Protein AF-A0A484YA07-F1 (afdb_monomer_lite)

Organism: NCBI:txid69218

InterPro domains:
  IPR013704 UPF0313, N-terminal [PF08497] (2-146)
  IPR022946 Uncharacterised protein family UPF0313 [PTHR32331] (1-167)

Secondary structure (DSSP, 8-state):
-TT---SS-EEE---SS-HHHHHB-TTSPBPSB-TTSGGGBTT-SPTTHHHHHHHHHHHH-SSS-EEE-HHHHHHTSS-EEETTTTEEEPPHHHHH--SEEE-SS-HHHHHHHHHHHHTT--GGG----TTEE---SSPPTT-----TTS------PPP---TT-TT-TTTSS--PPPP-------------PPP-----------

Radius of gyration: 23.02 Å; chains: 1; bounding box: 55×59×60 Å

Foldseek 3Di:
DVPPDDPFAAEAELPQDQLQVQQADPVRHGDCFGPPDVVRHHPPQDHRNRLVVLVVRCVVPVPGAYEYEHDSLQVQQAFDQDPVVRDTDGHSCVRSVGAKYAHDDRPVLVVVSRVCSVVVNDSNVPDPRPRMHGDDPFDDVPDDDDPPVDDPDDDPDDPDPDPPDPQDCVNDVDDDDDDPDDDDDDDDDDDDDDDDDDDDDDDDDD

pLDDT: mean 80.37, std 19.95, range [26.47, 97.94]

Structure (mmCIF, N/CA/C/O backbone):
data_AF-A0A484YA07-F1
#
_entry.id   AF-A0A484YA07-F1
#
loop_
_atom_site.group_PDB
_atom_site.id
_atom_site.type_symbol
_atom_site.label_atom_id
_atom_site.label_alt_id
_atom_site.label_comp_id
_atom_site.label_asym_id
_atom_site.label_entity_id
_atom_site.label_seq_id
_atom_site.pdbx_PDB_ins_code
_atom_site.Cartn_x
_atom_site.Cartn_y
_atom_site.Cartn_z
_atom_site.occupancy
_atom_site.B_iso_or_equiv
_atom_site.auth_seq_id
_atom_site.auth_comp_id
_atom_site.auth_asym_id
_atom_site.auth_atom_id
_atom_site.pdbx_PDB_model_num
ATOM 1 N N . MET A 1 1 ? -17.528 -14.383 -6.582 1.00 62.28 1 MET A N 1
ATOM 2 C CA . MET A 1 1 ? -16.198 -14.556 -5.950 1.00 62.28 1 MET A CA 1
ATOM 3 C C . MET A 1 1 ? -16.206 -15.810 -5.098 1.00 62.28 1 MET A C 1
ATOM 5 O O . MET A 1 1 ? -17.100 -15.943 -4.278 1.00 62.28 1 MET A O 1
ATOM 9 N N . ARG A 1 2 ? -15.228 -16.708 -5.270 1.00 80.12 2 ARG A N 1
ATOM 10 C CA . ARG A 1 2 ? -15.159 -17.990 -4.540 1.00 80.12 2 ARG A CA 1
ATOM 11 C C . ARG A 1 2 ? -14.907 -17.838 -3.028 1.00 80.12 2 ARG A C 1
ATOM 13 O O . ARG A 1 2 ? -15.243 -18.740 -2.279 1.00 80.12 2 ARG A O 1
ATOM 20 N N . LEU A 1 3 ? -14.317 -16.719 -2.597 1.00 81.31 3 LEU A N 1
ATOM 21 C CA . LEU A 1 3 ? -13.820 -16.508 -1.226 1.00 81.31 3 LEU A CA 1
ATOM 22 C C . LEU A 1 3 ? -14.732 -15.642 -0.330 1.00 81.31 3 LEU A C 1
ATOM 24 O O . LEU A 1 3 ? -14.397 -15.420 0.827 1.00 81.31 3 LEU A O 1
ATOM 28 N N . GLY A 1 4 ? -15.881 -15.169 -0.829 1.00 90.50 4 GLY A N 1
ATOM 29 C CA . GLY A 1 4 ? -16.833 -14.380 -0.032 1.00 90.50 4 GLY A CA 1
ATOM 30 C C . GLY A 1 4 ? -16.322 -13.001 0.418 1.00 90.50 4 GLY A C 1
ATOM 31 O O . GLY A 1 4 ? -15.384 -12.450 -0.163 1.00 90.50 4 GLY A O 1
ATOM 32 N N . LYS A 1 5 ? -16.997 -12.421 1.418 1.00 93.50 5 LYS A N 1
ATOM 33 C CA . LYS A 1 5 ? -16.599 -11.175 2.092 1.00 93.50 5 LYS A CA 1
ATOM 34 C C . LYS A 1 5 ? -15.636 -11.517 3.240 1.00 93.50 5 LYS A C 1
ATOM 36 O O . LYS A 1 5 ? -15.966 -12.407 4.023 1.00 93.50 5 LYS A O 1
ATOM 41 N N . PRO A 1 6 ? -14.476 -10.853 3.370 1.00 94.50 6 PRO A N 1
ATOM 42 C CA . PRO A 1 6 ? -13.584 -11.078 4.503 1.00 94.50 6 PRO A CA 1
ATOM 43 C C . PRO A 1 6 ? -14.209 -10.559 5.802 1.00 94.50 6 PRO A C 1
ATOM 45 O O . PRO A 1 6 ? -14.978 -9.599 5.795 1.00 94.50 6 PRO A O 1
ATOM 48 N N . ASN A 1 7 ? -13.837 -11.181 6.921 1.00 93.06 7 ASN A N 1
ATOM 49 C CA . ASN A 1 7 ? -14.345 -10.807 8.241 1.00 93.06 7 ASN A CA 1
ATOM 50 C C . ASN A 1 7 ? -13.741 -9.491 8.767 1.00 93.06 7 ASN A C 1
ATOM 52 O O . ASN A 1 7 ? -14.424 -8.732 9.439 1.00 93.06 7 ASN A O 1
ATOM 56 N N . LEU A 1 8 ? -12.462 -9.223 8.465 1.00 95.12 8 LEU A N 1
ATOM 57 C CA . LEU A 1 8 ? -11.734 -8.063 8.997 1.00 95.12 8 LEU A CA 1
ATOM 58 C C . LEU A 1 8 ? -11.432 -7.024 7.910 1.00 95.12 8 LEU A C 1
ATOM 60 O O . LEU A 1 8 ? -11.967 -5.920 7.928 1.00 95.12 8 LEU A O 1
ATOM 64 N N . PHE A 1 9 ? -10.565 -7.369 6.958 1.00 96.62 9 PHE A N 1
ATOM 65 C CA . PHE A 1 9 ? -10.101 -6.468 5.901 1.00 96.62 9 PHE A CA 1
ATOM 66 C C . PHE A 1 9 ? -9.466 -7.263 4.752 1.00 96.62 9 PHE A C 1
ATOM 68 O O . PHE A 1 9 ? -9.200 -8.461 4.879 1.00 96.62 9 PHE A O 1
ATOM 75 N N . PHE A 1 10 ? -9.179 -6.588 3.639 1.00 97.00 10 PHE A N 1
ATOM 76 C CA . PHE A 1 10 ? -8.299 -7.111 2.594 1.00 97.00 10 PHE A CA 1
ATOM 77 C C . PHE A 1 10 ? -6.853 -6.689 2.840 1.00 97.00 10 PHE A C 1
ATOM 79 O O . PHE A 1 10 ? -6.549 -5.498 2.817 1.00 97.00 10 PHE A O 1
ATOM 86 N N . GLY A 1 11 ? -5.957 -7.656 3.038 1.00 96.19 11 GLY A N 1
ATOM 87 C CA . GLY A 1 11 ? -4.513 -7.425 3.032 1.00 96.19 11 GLY A CA 1
ATOM 88 C C . GLY A 1 11 ? -3.961 -7.545 1.613 1.00 96.19 11 GLY A C 1
ATOM 89 O O . GLY A 1 11 ? -4.053 -8.616 1.014 1.00 96.19 11 GLY A O 1
ATOM 90 N N . VAL A 1 12 ? -3.399 -6.464 1.068 1.00 96.69 12 VAL A N 1
ATOM 91 C CA . VAL A 1 12 ? -2.905 -6.423 -0.317 1.00 96.69 12 VAL A CA 1
ATOM 92 C C . VAL A 1 12 ? -1.398 -6.183 -0.357 1.00 96.69 12 VAL A C 1
ATOM 94 O O . VAL A 1 12 ? -0.885 -5.222 0.212 1.00 96.69 12 VAL A O 1
ATOM 97 N N . THR A 1 13 ? -0.690 -7.040 -1.091 1.00 95.12 13 THR A N 1
ATOM 98 C CA . THR A 1 13 ? 0.746 -6.925 -1.378 1.00 95.12 13 THR A CA 1
ATOM 99 C C . THR A 1 13 ? 1.023 -7.321 -2.827 1.00 95.12 13 THR A C 1
ATOM 101 O O . THR A 1 13 ? 0.312 -8.145 -3.405 1.00 95.12 13 THR A O 1
ATOM 104 N N . ALA A 1 14 ? 2.078 -6.759 -3.417 1.00 92.50 14 ALA A N 1
ATOM 105 C CA . ALA A 1 14 ? 2.603 -7.198 -4.709 1.00 92.50 14 ALA A CA 1
ATOM 106 C C . ALA A 1 14 ? 3.405 -8.511 -4.628 1.00 92.50 14 ALA A C 1
ATOM 108 O O . ALA A 1 14 ? 3.806 -9.044 -5.661 1.00 92.50 14 ALA A O 1
ATOM 109 N N . GLY A 1 15 ? 3.628 -9.033 -3.418 1.00 90.81 15 GLY A N 1
ATOM 110 C CA . GLY A 1 15 ? 4.444 -10.211 -3.139 1.00 90.81 15 GLY A CA 1
ATOM 111 C C . GLY A 1 15 ? 5.807 -9.841 -2.552 1.00 90.81 15 GLY A C 1
ATOM 112 O O . GLY A 1 15 ? 5.988 -8.762 -1.988 1.00 90.81 15 GLY A O 1
ATOM 113 N N . ASN A 1 16 ? 6.770 -10.751 -2.693 1.00 90.25 16 ASN A N 1
ATOM 114 C CA . ASN A 1 16 ? 8.116 -10.601 -2.125 1.00 90.25 16 ASN A CA 1
ATOM 115 C C . ASN A 1 16 ? 8.987 -9.567 -2.856 1.00 90.25 16 ASN A C 1
ATOM 117 O O . ASN A 1 16 ? 9.998 -9.133 -2.318 1.00 90.25 16 ASN A O 1
ATOM 121 N N . MET A 1 17 ? 8.610 -9.174 -4.074 1.00 89.81 17 MET A N 1
ATOM 122 C CA . MET A 1 17 ? 9.347 -8.224 -4.907 1.00 89.81 17 MET A CA 1
ATOM 123 C C . MET A 1 17 ? 8.373 -7.258 -5.583 1.00 89.81 17 MET A C 1
ATOM 125 O O . MET A 1 17 ? 7.229 -7.626 -5.866 1.00 89.81 17 MET A O 1
ATOM 129 N N . ASP A 1 18 ? 8.835 -6.034 -5.851 1.00 91.44 18 ASP A N 1
ATOM 130 C CA . ASP A 1 18 ? 8.076 -5.041 -6.614 1.00 91.44 18 ASP A CA 1
ATOM 131 C C . ASP A 1 18 ? 7.692 -5.587 -7.995 1.00 91.44 18 ASP A C 1
ATOM 133 O O . ASP A 1 18 ? 8.508 -6.180 -8.703 1.00 91.44 18 ASP A O 1
ATOM 137 N N . SER A 1 19 ? 6.426 -5.396 -8.364 1.00 91.75 19 SER A N 1
ATOM 138 C CA . SER A 1 19 ? 5.854 -5.947 -9.595 1.00 91.75 19 SER A CA 1
ATOM 139 C C . SER A 1 19 ? 6.562 -5.470 -10.864 1.00 91.75 19 SER A C 1
ATOM 141 O O . SER A 1 19 ? 6.720 -6.255 -11.798 1.00 91.75 19 SER A O 1
ATOM 143 N N . MET A 1 20 ? 7.042 -4.225 -10.886 1.00 92.00 20 MET A N 1
ATOM 144 C CA . MET A 1 20 ? 7.769 -3.676 -12.028 1.00 92.00 20 MET A CA 1
ATOM 145 C C . MET A 1 20 ? 9.197 -4.212 -12.061 1.00 92.00 20 MET A C 1
ATOM 147 O O . MET A 1 20 ? 9.656 -4.675 -13.101 1.00 92.00 20 MET A O 1
ATOM 151 N N . ILE A 1 21 ? 9.884 -4.204 -10.913 1.00 90.50 21 ILE A N 1
ATOM 152 C CA . ILE A 1 21 ? 11.263 -4.706 -10.811 1.00 90.50 21 ILE A CA 1
ATOM 153 C C . ILE A 1 21 ? 11.339 -6.176 -11.188 1.00 90.50 21 ILE A C 1
ATOM 155 O O . ILE A 1 21 ? 12.328 -6.575 -11.783 1.00 90.50 21 ILE A O 1
ATOM 159 N N . ASN A 1 22 ? 10.323 -6.971 -10.869 1.00 89.81 22 ASN A N 1
ATOM 160 C CA . ASN A 1 22 ? 10.286 -8.384 -11.215 1.00 89.81 22 ASN A CA 1
ATOM 161 C C . ASN A 1 22 ? 10.066 -8.594 -12.723 1.00 89.81 22 ASN A C 1
ATOM 163 O O . ASN A 1 22 ? 10.750 -9.396 -13.356 1.00 89.81 22 ASN A O 1
ATOM 167 N N . ARG A 1 23 ? 9.172 -7.805 -13.329 1.00 89.94 23 ARG A N 1
ATOM 168 C CA . ARG A 1 23 ? 8.809 -7.932 -14.743 1.00 89.94 23 ARG A CA 1
ATOM 169 C C . ARG A 1 23 ? 9.837 -7.332 -15.707 1.00 89.94 23 ARG A C 1
ATOM 171 O O . ARG A 1 23 ? 9.974 -7.836 -16.818 1.00 89.94 23 ARG A O 1
ATOM 178 N N . TYR A 1 24 ? 10.562 -6.290 -15.308 1.00 91.56 24 TYR A N 1
ATOM 179 C CA . TYR A 1 24 ? 11.454 -5.542 -16.195 1.00 91.56 24 TYR A CA 1
ATOM 180 C C . TYR A 1 24 ? 12.891 -5.464 -15.666 1.00 91.56 24 TYR A C 1
ATOM 182 O O . TYR A 1 24 ? 13.132 -5.287 -14.469 1.00 91.56 24 TYR A O 1
ATOM 190 N N . THR A 1 25 ? 13.864 -5.554 -16.570 1.00 88.94 25 THR A N 1
ATOM 191 C CA . THR A 1 25 ? 15.273 -5.264 -16.278 1.00 88.94 25 THR A CA 1
ATOM 192 C C . THR A 1 25 ? 15.493 -3.766 -16.044 1.00 88.94 25 THR A C 1
ATOM 194 O O . THR A 1 25 ? 14.622 -2.947 -16.343 1.00 88.94 25 THR A O 1
ATOM 197 N N . ALA A 1 26 ? 16.673 -3.392 -15.536 1.00 87.38 26 ALA A N 1
ATOM 198 C CA . ALA A 1 26 ? 17.050 -1.984 -15.364 1.00 87.38 26 ALA A CA 1
ATOM 199 C C . ALA A 1 26 ? 16.968 -1.194 -16.687 1.00 87.38 26 ALA A C 1
ATOM 201 O O . ALA A 1 26 ? 16.492 -0.064 -16.697 1.00 87.38 26 ALA A O 1
ATOM 202 N N . ASP A 1 27 ? 17.296 -1.839 -17.811 1.00 89.00 27 ASP A N 1
ATOM 203 C CA . ASP A 1 27 ? 17.175 -1.280 -19.167 1.00 89.00 27 ASP A CA 1
ATOM 204 C C . ASP A 1 27 ? 15.737 -1.307 -19.721 1.00 89.00 27 ASP A C 1
ATOM 206 O O . ASP A 1 27 ? 15.525 -1.191 -20.929 1.00 89.00 27 ASP A O 1
ATOM 210 N N . ARG A 1 28 ? 14.733 -1.522 -18.862 1.00 89.00 28 ARG A N 1
ATOM 211 C CA . ARG A 1 28 ? 13.306 -1.615 -19.209 1.00 89.00 28 ARG A CA 1
ATOM 212 C C . ARG A 1 28 ? 12.956 -2.742 -20.193 1.00 89.00 28 ARG A C 1
ATOM 214 O O . ARG A 1 28 ? 11.914 -2.690 -20.845 1.00 89.00 28 ARG A O 1
ATOM 221 N N . LYS A 1 29 ? 13.781 -3.792 -20.286 1.00 90.62 29 LYS A N 1
ATOM 222 C CA . LYS A 1 29 ? 13.467 -4.987 -21.090 1.00 90.62 29 LYS A CA 1
ATOM 223 C C . LYS A 1 29 ? 12.604 -5.952 -20.291 1.00 90.62 29 LYS A C 1
ATOM 225 O O . LYS A 1 29 ? 12.823 -6.135 -19.098 1.00 90.62 29 LYS A O 1
ATOM 230 N N . LEU A 1 30 ? 11.637 -6.583 -20.947 1.00 91.12 30 LEU A N 1
ATOM 231 C CA . LEU A 1 30 ? 10.765 -7.571 -20.317 1.00 91.12 30 LEU A CA 1
ATOM 232 C C . LEU A 1 30 ? 11.564 -8.835 -19.955 1.00 91.12 30 LEU A C 1
ATOM 234 O O . LEU A 1 30 ? 12.306 -9.347 -20.792 1.00 91.12 30 LEU A O 1
ATOM 238 N N . ARG A 1 31 ? 11.399 -9.347 -18.732 1.00 90.44 31 ARG A N 1
ATOM 239 C CA . ARG A 1 31 ? 11.897 -10.675 -18.352 1.00 90.44 31 ARG A CA 1
ATOM 240 C C . ARG A 1 31 ? 10.967 -11.770 -18.861 1.00 90.44 31 ARG A C 1
ATOM 242 O O . ARG A 1 31 ? 9.754 -11.583 -18.951 1.00 90.44 31 ARG A O 1
ATOM 249 N N . HIS A 1 32 ? 11.555 -12.912 -19.197 1.00 89.88 32 HIS A N 1
ATOM 250 C CA . HIS A 1 32 ? 10.825 -14.074 -19.705 1.00 89.88 32 HIS A CA 1
ATOM 251 C C . HIS A 1 32 ? 10.289 -14.978 -18.589 1.00 89.88 32 HIS A C 1
ATOM 253 O O . HIS A 1 32 ? 9.449 -15.836 -18.855 1.00 89.88 32 HIS A O 1
ATOM 259 N N . ASP A 1 33 ? 10.727 -14.749 -17.356 1.00 90.38 33 ASP A N 1
ATOM 260 C CA . ASP A 1 33 ? 10.387 -15.502 -16.160 1.00 90.38 33 ASP A CA 1
ATOM 261 C C . ASP A 1 33 ? 9.935 -14.588 -15.006 1.00 90.38 33 ASP A C 1
ATOM 263 O O . ASP A 1 33 ? 10.228 -13.391 -14.960 1.00 90.38 33 ASP A O 1
ATOM 267 N N . ASP A 1 34 ? 9.182 -15.165 -14.071 1.00 89.25 34 ASP A N 1
ATOM 268 C CA . ASP A 1 34 ? 8.787 -14.541 -12.805 1.00 89.25 34 ASP A CA 1
ATOM 269 C C . ASP A 1 34 ? 8.998 -15.539 -11.663 1.00 89.25 34 ASP A C 1
ATOM 271 O O . ASP A 1 34 ? 8.155 -16.402 -11.438 1.00 89.25 34 ASP A O 1
ATOM 275 N N . ALA A 1 35 ? 10.079 -15.370 -10.898 1.00 87.19 35 ALA A N 1
ATOM 276 C CA . ALA A 1 35 ? 10.481 -16.269 -9.809 1.00 87.19 35 ALA A CA 1
ATOM 277 C C . ALA A 1 35 ? 9.444 -16.446 -8.676 1.00 87.19 35 ALA A C 1
ATOM 279 O O . ALA A 1 35 ? 9.605 -17.298 -7.805 1.00 87.19 35 ALA A O 1
ATOM 280 N N . TYR A 1 36 ? 8.402 -15.614 -8.638 1.00 87.56 36 TYR A N 1
ATOM 281 C CA . TYR A 1 36 ? 7.382 -15.601 -7.591 1.00 87.56 36 TYR A CA 1
ATOM 282 C C . TYR A 1 36 ? 5.978 -15.907 -8.124 1.00 87.56 36 TYR A C 1
ATOM 284 O O . TYR A 1 36 ? 4.996 -15.752 -7.391 1.00 87.56 36 TYR A O 1
ATOM 292 N N . THR A 1 37 ? 5.867 -16.308 -9.387 1.00 86.69 37 THR A N 1
ATOM 293 C CA . THR A 1 37 ? 4.644 -16.859 -9.970 1.00 86.69 37 THR A CA 1
ATOM 294 C C . THR A 1 37 ? 4.787 -18.384 -10.065 1.00 86.69 37 THR A C 1
ATOM 296 O O . THR A 1 37 ? 5.890 -18.865 -10.328 1.00 86.69 37 THR A O 1
ATOM 299 N N . PRO A 1 38 ? 3.708 -19.173 -9.855 1.00 89.88 38 PRO A N 1
ATOM 300 C CA . PRO A 1 38 ? 3.753 -20.620 -10.059 1.00 89.88 38 PRO A CA 1
ATOM 301 C C . PRO A 1 38 ? 4.375 -20.991 -11.411 1.00 89.88 38 PRO A C 1
ATOM 303 O O . PRO A 1 38 ? 4.081 -20.354 -12.425 1.00 89.88 38 PRO A O 1
ATOM 306 N N . ASP A 1 39 ? 5.260 -21.988 -11.397 1.00 91.12 39 ASP A N 1
ATOM 307 C CA . ASP A 1 39 ? 6.015 -22.473 -12.562 1.00 91.12 39 ASP A CA 1
ATOM 308 C C . ASP A 1 39 ? 6.889 -21.406 -13.255 1.00 91.12 39 ASP A C 1
ATOM 310 O O . ASP A 1 39 ? 7.246 -21.538 -14.423 1.00 91.12 39 ASP A O 1
ATOM 314 N N . ASN A 1 40 ? 7.242 -20.336 -12.536 1.00 89.44 40 ASN A N 1
ATOM 315 C CA . ASN A 1 40 ? 8.021 -19.194 -13.017 1.00 89.44 40 ASN A CA 1
ATOM 316 C C . ASN A 1 40 ? 7.421 -18.460 -14.229 1.00 89.44 40 ASN A C 1
ATOM 318 O O . ASN A 1 40 ? 8.135 -17.813 -15.001 1.00 89.44 40 ASN A O 1
ATOM 322 N N . VAL A 1 41 ? 6.102 -18.551 -14.418 1.00 89.75 41 VAL A N 1
ATOM 323 C CA . VAL A 1 41 ? 5.434 -18.023 -15.613 1.00 89.75 41 VAL A CA 1
ATOM 324 C C . VAL A 1 41 ? 5.402 -16.494 -15.600 1.00 89.75 41 VAL A C 1
ATOM 326 O O . VAL A 1 41 ? 4.759 -15.873 -14.754 1.00 89.75 41 VAL A O 1
ATOM 329 N N . ALA A 1 42 ? 6.020 -15.865 -16.598 1.00 87.56 42 ALA A N 1
ATOM 330 C CA . ALA A 1 42 ? 5.972 -14.415 -16.748 1.00 87.56 42 ALA A CA 1
ATOM 331 C C . ALA A 1 42 ? 4.564 -13.880 -17.079 1.00 87.56 42 ALA A C 1
ATOM 333 O O . ALA A 1 42 ? 3.713 -14.550 -17.666 1.00 87.56 42 ALA A O 1
ATOM 334 N N . GLY A 1 43 ? 4.323 -12.615 -16.722 1.00 85.19 43 GLY A N 1
ATOM 335 C C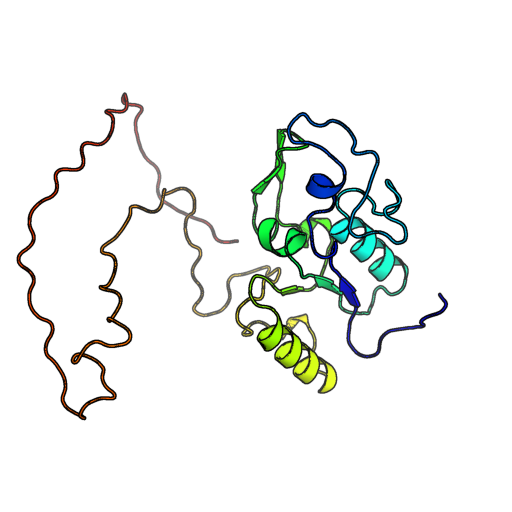A . GLY A 1 43 ? 3.135 -11.857 -17.136 1.00 85.19 43 GLY A CA 1
ATOM 336 C C . GLY A 1 43 ? 1.840 -12.161 -16.375 1.00 85.19 43 GLY A C 1
ATOM 337 O O . GLY A 1 43 ? 0.808 -11.573 -16.694 1.00 85.19 43 GLY A O 1
ATOM 338 N N . LYS A 1 44 ? 1.862 -13.037 -15.361 1.00 89.12 44 LYS A N 1
ATOM 339 C CA . LYS A 1 44 ? 0.694 -13.297 -14.496 1.00 89.12 44 LYS A CA 1
ATOM 340 C C . LYS A 1 44 ? 0.455 -12.187 -13.474 1.00 89.12 44 LYS A C 1
ATOM 342 O O . LYS A 1 44 ? -0.696 -11.899 -13.148 1.00 89.12 44 LYS A O 1
ATOM 347 N N . ARG A 1 45 ? 1.526 -11.569 -12.970 1.00 90.75 45 ARG A N 1
ATOM 348 C CA . ARG A 1 45 ? 1.444 -10.415 -12.072 1.00 90.75 45 ARG A CA 1
ATOM 349 C C . ARG A 1 45 ? 1.263 -9.136 -12.898 1.00 90.75 45 ARG A C 1
ATOM 351 O O . ARG A 1 45 ? 2.074 -8.882 -13.789 1.00 90.75 45 ARG A O 1
ATOM 358 N N . PRO A 1 46 ? 0.228 -8.326 -12.626 1.00 92.81 46 PRO A N 1
ATOM 359 C CA . PRO A 1 46 ? 0.049 -7.059 -13.311 1.00 92.81 46 PRO A CA 1
ATOM 360 C C . PRO A 1 46 ? 1.087 -6.029 -12.854 1.00 92.81 46 PRO A C 1
ATOM 362 O O . PRO A 1 46 ? 1.590 -6.080 -11.730 1.00 92.81 46 PRO A O 1
ATOM 365 N N . ASP A 1 47 ? 1.353 -5.059 -13.721 1.00 92.81 47 ASP A N 1
ATOM 366 C CA . ASP A 1 47 ? 2.199 -3.911 -13.407 1.00 92.81 47 ASP A CA 1
ATOM 367 C C . ASP A 1 47 ? 1.540 -3.072 -12.316 1.00 92.81 47 ASP A C 1
ATOM 369 O O . ASP A 1 47 ? 0.331 -2.826 -12.345 1.00 92.81 47 ASP A O 1
ATOM 373 N N . ARG A 1 48 ? 2.340 -2.635 -11.340 1.00 93.00 48 ARG A N 1
ATOM 374 C CA . ARG A 1 48 ? 1.854 -1.969 -10.125 1.00 93.00 48 ARG A CA 1
ATOM 375 C C . ARG A 1 48 ? 0.785 -2.800 -9.410 1.00 93.00 48 ARG A C 1
ATOM 377 O O . ARG A 1 48 ? -0.316 -2.320 -9.123 1.00 93.00 48 ARG A O 1
ATOM 384 N N . ALA A 1 49 ? 1.111 -4.063 -9.141 1.00 95.25 49 ALA A N 1
ATOM 385 C CA . ALA A 1 49 ? 0.170 -5.075 -8.673 1.00 95.25 49 ALA A CA 1
ATOM 386 C C . ALA A 1 49 ? -0.641 -4.643 -7.446 1.00 95.25 49 ALA A C 1
ATOM 388 O O . ALA A 1 49 ? -1.851 -4.855 -7.416 1.00 95.25 49 ALA A O 1
ATOM 389 N N . THR A 1 50 ? -0.012 -3.967 -6.479 1.00 95.62 50 THR A N 1
ATOM 390 C CA . THR A 1 50 ? -0.694 -3.439 -5.286 1.00 95.62 50 THR A CA 1
ATOM 391 C C . THR A 1 50 ? -1.894 -2.560 -5.657 1.00 95.62 50 THR A C 1
ATOM 393 O O . THR A 1 50 ? -2.959 -2.668 -5.051 1.00 95.62 50 THR A O 1
ATOM 396 N N . LEU A 1 51 ? -1.751 -1.719 -6.682 1.00 95.62 51 LEU A N 1
ATOM 397 C CA . LEU A 1 51 ? -2.787 -0.796 -7.142 1.00 95.62 51 LEU A CA 1
ATOM 398 C C . LEU A 1 51 ? -3.942 -1.564 -7.800 1.00 95.62 51 LEU A C 1
ATOM 400 O O . LEU A 1 51 ? -5.101 -1.379 -7.430 1.00 95.62 51 LEU A O 1
ATOM 404 N N . VAL A 1 52 ? -3.613 -2.481 -8.714 1.00 95.88 52 VAL A N 1
ATOM 405 C CA . VAL A 1 52 ? -4.595 -3.303 -9.438 1.00 95.88 52 VAL A CA 1
ATOM 406 C C . VAL A 1 52 ? -5.374 -4.201 -8.479 1.00 95.88 52 VAL A C 1
ATOM 408 O O . VAL A 1 52 ? -6.601 -4.236 -8.524 1.00 95.88 52 VAL A O 1
ATOM 411 N N . TYR A 1 53 ? -4.690 -4.897 -7.572 1.00 95.75 53 TYR A N 1
ATOM 412 C CA . TYR A 1 53 ? -5.332 -5.782 -6.600 1.00 95.75 53 TYR A CA 1
ATOM 413 C C . TYR A 1 53 ? -6.228 -5.013 -5.630 1.00 95.75 53 TYR A C 1
ATOM 415 O O . TYR A 1 53 ? -7.347 -5.447 -5.370 1.00 95.75 53 TYR A O 1
ATOM 423 N N . THR A 1 54 ? -5.801 -3.832 -5.177 1.00 96.56 54 THR A N 1
ATOM 424 C CA . THR A 1 54 ? -6.636 -2.968 -4.329 1.00 96.56 54 THR A CA 1
ATOM 425 C C . THR A 1 54 ? -7.920 -2.549 -5.037 1.00 96.56 54 THR A C 1
ATOM 427 O O . THR A 1 54 ? -8.997 -2.614 -4.446 1.00 96.56 54 THR A O 1
ATOM 430 N N . GLN A 1 55 ? -7.832 -2.166 -6.314 1.00 95.00 55 GLN A N 1
ATOM 431 C CA . GLN A 1 55 ? -9.015 -1.821 -7.104 1.00 95.00 55 GLN A CA 1
ATOM 432 C C . GLN A 1 55 ? -9.967 -3.012 -7.229 1.00 95.00 55 GLN A C 1
ATOM 434 O O . GLN A 1 55 ? -11.156 -2.853 -6.968 1.00 95.00 55 GLN A O 1
ATOM 439 N N . ARG A 1 56 ? -9.454 -4.218 -7.513 1.00 95.12 56 ARG A N 1
ATOM 440 C CA . ARG A 1 56 ? -10.278 -5.439 -7.548 1.00 95.12 56 ARG A CA 1
ATOM 441 C C . ARG A 1 56 ? -10.957 -5.725 -6.211 1.00 95.12 56 ARG A C 1
ATOM 443 O O . ARG A 1 56 ? -12.130 -6.081 -6.205 1.00 95.12 56 ARG A O 1
ATOM 450 N N . CYS A 1 57 ? -10.264 -5.528 -5.089 1.00 95.06 57 CYS A N 1
ATOM 451 C CA . CYS A 1 57 ? -10.851 -5.661 -3.754 1.00 95.06 57 CYS A CA 1
ATOM 452 C C . CYS A 1 57 ? -11.986 -4.651 -3.515 1.00 95.06 57 CYS A C 1
ATOM 454 O O . CYS A 1 57 ? -13.031 -5.035 -2.995 1.00 95.06 57 CYS A O 1
ATOM 456 N N . LYS A 1 58 ? -11.827 -3.388 -3.936 1.00 93.75 58 LYS A N 1
ATOM 457 C CA . LYS A 1 58 ? -12.868 -2.354 -3.777 1.00 93.75 58 LYS A CA 1
ATOM 458 C C . LYS A 1 58 ? -14.024 -2.482 -4.777 1.00 93.75 58 LYS A C 1
ATOM 460 O O . LYS A 1 58 ? -15.142 -2.093 -4.453 1.00 93.75 58 LYS A O 1
ATOM 465 N N . GLU A 1 59 ? -13.792 -3.036 -5.968 1.00 93.88 59 GLU A N 1
ATOM 466 C CA . GLU A 1 59 ? -14.854 -3.442 -6.906 1.00 93.88 59 GLU A CA 1
ATOM 467 C C . GLU A 1 59 ? -15.710 -4.564 -6.309 1.00 93.88 59 GLU A C 1
ATOM 469 O O . GLU A 1 59 ? -16.933 -4.559 -6.431 1.00 93.88 59 GLU A O 1
ATOM 474 N N . ALA A 1 60 ? -15.041 -5.507 -5.649 1.00 93.44 60 ALA A N 1
ATOM 475 C CA . ALA A 1 60 ? -15.626 -6.657 -4.988 1.00 93.44 60 ALA A CA 1
ATOM 476 C C . ALA A 1 60 ? -16.476 -6.278 -3.766 1.00 93.44 60 ALA A C 1
ATOM 478 O O . ALA A 1 60 ? -17.621 -6.715 -3.663 1.00 93.44 60 ALA A O 1
ATOM 479 N N . TRP A 1 61 ? -15.918 -5.477 -2.854 1.00 94.12 61 TRP A N 1
ATOM 480 C CA . TRP A 1 61 ? -16.591 -4.998 -1.647 1.00 94.12 61 TRP A CA 1
ATOM 481 C C . TRP A 1 61 ? -16.100 -3.592 -1.299 1.00 94.12 61 TRP A C 1
ATOM 483 O O . TRP A 1 61 ? -14.945 -3.397 -0.925 1.00 94.12 61 TRP A O 1
ATOM 493 N N . LYS A 1 62 ? -16.983 -2.598 -1.414 1.00 91.75 62 LYS A N 1
ATOM 494 C CA . LYS A 1 62 ? -16.637 -1.176 -1.224 1.00 91.75 62 LYS A CA 1
ATOM 495 C C . LYS A 1 62 ? -16.500 -0.778 0.246 1.00 91.75 62 LYS A C 1
ATOM 497 O O . LYS A 1 62 ? -15.818 0.188 0.562 1.00 91.75 62 LYS A O 1
ATOM 502 N N . ASP A 1 63 ? -17.200 -1.503 1.103 1.00 92.19 63 ASP A N 1
ATOM 503 C CA . ASP A 1 63 ? -17.390 -1.286 2.535 1.00 92.19 63 ASP A CA 1
ATOM 504 C C . ASP A 1 63 ? -16.353 -2.016 3.402 1.00 92.19 63 ASP A C 1
ATOM 506 O O . ASP A 1 63 ? -16.292 -1.800 4.609 1.00 92.19 63 ASP A O 1
ATOM 510 N N . VAL A 1 64 ? -15.527 -2.872 2.799 1.00 95.81 64 VAL A N 1
ATOM 511 C CA . VAL A 1 64 ? -14.462 -3.591 3.501 1.00 95.81 64 VAL A CA 1
ATOM 512 C C . VAL A 1 64 ? -13.176 -2.756 3.488 1.00 95.81 64 VAL A C 1
ATOM 514 O O . VAL A 1 64 ? -12.747 -2.344 2.406 1.00 95.81 64 VAL A O 1
ATOM 517 N N . PRO A 1 65 ? -12.509 -2.563 4.643 1.00 96.88 65 PRO A N 1
ATOM 518 C CA . PRO A 1 65 ? -11.213 -1.896 4.694 1.00 96.88 65 PRO A CA 1
ATOM 519 C C . PRO A 1 65 ? -10.161 -2.606 3.836 1.00 96.88 65 PRO A C 1
ATOM 521 O O . PRO A 1 65 ? -10.084 -3.838 3.816 1.00 96.88 65 PRO A O 1
ATOM 524 N N . VAL A 1 66 ? -9.305 -1.837 3.166 1.00 97.56 66 VAL A N 1
ATOM 525 C CA . VAL A 1 66 ? -8.141 -2.373 2.451 1.00 97.56 66 VAL A CA 1
ATOM 526 C C . VAL A 1 66 ? -6.857 -1.8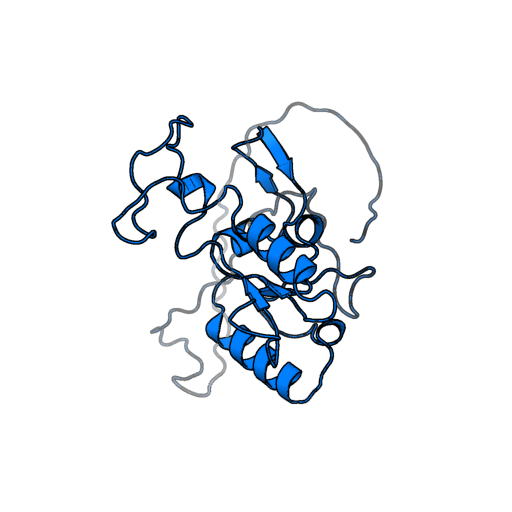54 3.084 1.00 97.56 66 VAL A C 1
ATOM 528 O O . VAL A 1 66 ? -6.640 -0.644 3.155 1.00 97.56 66 VAL A O 1
ATOM 531 N N . ILE A 1 67 ? -6.000 -2.783 3.511 1.00 97.56 67 ILE A N 1
ATOM 532 C CA . ILE A 1 67 ? -4.706 -2.506 4.133 1.00 97.56 67 ILE A CA 1
ATOM 533 C C . ILE A 1 67 ? -3.592 -2.959 3.192 1.00 97.56 67 ILE A C 1
ATOM 535 O O . ILE A 1 67 ? -3.528 -4.123 2.789 1.00 97.56 67 ILE A O 1
ATOM 539 N N . LEU A 1 68 ? -2.705 -2.032 2.839 1.00 97.94 68 LEU A N 1
ATOM 540 C CA . LEU A 1 68 ? -1.555 -2.306 1.982 1.00 97.94 68 LEU A CA 1
ATOM 541 C C . LEU A 1 68 ? -0.353 -2.762 2.797 1.00 97.94 68 LEU A C 1
ATOM 543 O O . LEU A 1 68 ? -0.142 -2.306 3.919 1.00 97.94 68 LEU A O 1
ATOM 547 N N . GLY A 1 69 ? 0.486 -3.591 2.189 1.00 96.19 69 GLY A N 1
ATOM 548 C CA . GLY A 1 69 ? 1.764 -3.981 2.761 1.00 96.19 69 GLY A CA 1
ATOM 549 C C . GLY A 1 69 ? 2.769 -4.441 1.713 1.00 96.19 69 GLY A C 1
ATOM 550 O O . GLY A 1 69 ? 2.544 -4.364 0.502 1.00 96.19 69 GLY A O 1
ATOM 551 N N . GLY A 1 70 ? 3.902 -4.930 2.206 1.00 94.50 70 GLY A N 1
ATOM 552 C CA . GLY A 1 70 ? 5.005 -5.399 1.377 1.00 94.50 70 GLY A CA 1
ATOM 553 C C . GLY A 1 70 ? 5.915 -4.277 0.880 1.00 94.50 70 GLY A C 1
ATOM 554 O O . GLY A 1 70 ? 5.709 -3.087 1.145 1.00 94.50 70 GLY A O 1
ATOM 555 N N . ILE A 1 71 ? 6.958 -4.681 0.158 1.00 93.75 71 ILE A N 1
ATOM 556 C CA . ILE A 1 71 ? 8.041 -3.789 -0.272 1.00 93.75 71 ILE A CA 1
ATOM 557 C C . ILE A 1 71 ? 7.515 -2.717 -1.234 1.00 93.75 71 ILE A C 1
ATOM 559 O O . ILE A 1 71 ? 7.796 -1.535 -1.046 1.00 93.75 71 ILE A O 1
ATOM 563 N N . GLU A 1 72 ? 6.684 -3.102 -2.208 1.00 94.19 72 GLU A N 1
ATOM 564 C CA . GLU A 1 72 ? 6.131 -2.169 -3.200 1.00 94.19 72 GLU A CA 1
ATOM 565 C C . GLU A 1 72 ? 5.308 -1.045 -2.551 1.00 94.19 72 GLU A C 1
ATOM 567 O O . GLU A 1 72 ? 5.478 0.125 -2.892 1.00 94.19 72 GLU A O 1
ATOM 572 N N . ALA A 1 73 ? 4.442 -1.371 -1.585 1.00 95.38 73 ALA A N 1
ATOM 573 C CA . ALA A 1 73 ? 3.666 -0.358 -0.873 1.00 95.38 73 ALA A CA 1
ATOM 574 C C . ALA A 1 73 ? 4.574 0.510 0.013 1.00 95.38 73 ALA A C 1
ATOM 576 O O . ALA A 1 73 ? 4.499 1.736 -0.034 1.00 95.38 73 ALA A O 1
ATOM 577 N N . SER A 1 74 ? 5.483 -0.117 0.767 1.00 95.31 74 SER A N 1
ATOM 578 C CA . SER A 1 74 ? 6.387 0.567 1.704 1.00 95.31 74 SER A CA 1
ATOM 579 C C . SER A 1 74 ? 7.249 1.636 1.034 1.00 95.31 74 SER A C 1
ATOM 581 O O . SER A 1 74 ? 7.414 2.732 1.580 1.00 95.31 74 SER A O 1
ATOM 583 N N . LEU A 1 75 ? 7.789 1.334 -0.150 1.00 92.50 75 LEU A N 1
ATOM 584 C CA . LEU A 1 75 ? 8.624 2.261 -0.917 1.00 92.50 75 LEU A CA 1
ATOM 585 C C . LEU A 1 75 ? 7.807 3.408 -1.525 1.00 92.50 75 LEU A C 1
ATOM 587 O O . LEU A 1 75 ? 8.302 4.525 -1.630 1.00 92.50 75 LEU A O 1
ATOM 591 N N . ARG A 1 76 ? 6.540 3.156 -1.872 1.00 94.38 76 ARG A N 1
ATOM 592 C CA . ARG A 1 76 ? 5.636 4.130 -2.505 1.00 94.38 76 ARG A CA 1
ATOM 593 C C . ARG A 1 76 ? 4.688 4.822 -1.514 1.00 94.38 76 ARG A C 1
ATOM 595 O O . ARG A 1 76 ? 3.693 5.419 -1.929 1.00 94.38 76 ARG A O 1
ATOM 602 N N . ARG A 1 77 ? 4.966 4.737 -0.206 1.00 94.00 77 ARG A N 1
ATOM 603 C CA . ARG A 1 77 ? 4.112 5.291 0.864 1.00 94.00 77 ARG A CA 1
ATOM 604 C C . ARG A 1 77 ? 4.068 6.822 0.876 1.00 94.00 77 ARG A C 1
ATOM 606 O O . ARG A 1 77 ? 3.068 7.397 1.291 1.00 94.00 77 ARG A O 1
ATOM 613 N N . THR A 1 78 ? 5.129 7.475 0.417 1.00 91.38 78 THR A N 1
ATOM 614 C CA . THR A 1 78 ? 5.245 8.934 0.272 1.00 91.38 78 THR A CA 1
ATOM 615 C C . THR A 1 78 ? 5.272 9.312 -1.207 1.00 91.38 78 THR A C 1
ATOM 617 O O . THR A 1 78 ? 5.299 8.444 -2.088 1.00 91.38 78 THR A O 1
ATOM 620 N N . ALA A 1 79 ? 5.260 10.616 -1.496 1.00 91.19 79 ALA A N 1
ATOM 621 C CA . ALA A 1 79 ? 5.610 11.079 -2.832 1.00 91.19 79 ALA A CA 1
ATOM 622 C C . ALA A 1 79 ? 7.009 10.556 -3.200 1.00 91.19 79 ALA A C 1
ATOM 624 O O . ALA A 1 79 ? 7.924 10.587 -2.375 1.00 91.19 79 ALA A O 1
ATOM 625 N N . HIS A 1 80 ? 7.146 10.018 -4.407 1.00 89.94 80 HIS A N 1
ATOM 626 C CA . HIS A 1 80 ? 8.371 9.382 -4.879 1.00 89.94 80 HIS A CA 1
ATOM 627 C C . HIS A 1 80 ? 8.550 9.633 -6.373 1.00 89.94 80 HIS A C 1
ATOM 629 O O . HIS A 1 80 ? 7.581 9.766 -7.121 1.00 89.94 80 HIS A O 1
ATOM 635 N N . TYR A 1 81 ? 9.804 9.686 -6.809 1.00 92.00 81 TYR A N 1
ATOM 636 C CA . TYR A 1 81 ? 10.128 9.690 -8.226 1.00 92.00 81 TYR A CA 1
ATOM 637 C C . TYR A 1 81 ? 9.968 8.272 -8.786 1.00 92.00 81 TYR A C 1
ATOM 639 O O . TYR A 1 81 ? 10.566 7.320 -8.282 1.00 92.00 81 TYR A O 1
ATOM 647 N N . ASP A 1 82 ? 9.125 8.126 -9.803 1.00 91.12 82 ASP A N 1
ATOM 648 C CA . ASP A 1 82 ? 8.881 6.853 -10.464 1.00 91.12 82 ASP A CA 1
ATOM 649 C C . ASP A 1 82 ? 9.778 6.729 -11.695 1.00 91.12 82 ASP A C 1
ATOM 651 O O . ASP A 1 82 ? 9.550 7.375 -12.716 1.00 91.12 82 ASP A O 1
ATOM 655 N N . TYR A 1 83 ? 10.784 5.860 -11.599 1.00 89.25 83 TYR A N 1
ATOM 656 C CA . TYR A 1 83 ? 11.750 5.625 -12.674 1.00 89.25 83 TYR A CA 1
ATOM 657 C C . TYR A 1 83 ? 11.107 5.120 -13.976 1.00 89.25 83 TYR A C 1
ATOM 659 O O . TYR A 1 83 ? 11.632 5.353 -15.065 1.00 89.25 83 TYR A O 1
ATOM 667 N N . TRP A 1 84 ? 9.974 4.420 -13.886 1.00 87.12 84 TRP A N 1
ATOM 668 C CA . TRP A 1 84 ? 9.309 3.830 -15.047 1.00 87.12 84 TRP A CA 1
ATOM 669 C C . TRP A 1 84 ? 8.599 4.876 -15.901 1.00 87.12 84 TRP A C 1
ATOM 671 O O . TRP A 1 84 ? 8.685 4.803 -17.125 1.00 87.12 84 TRP A O 1
ATOM 681 N N . SER A 1 85 ? 7.922 5.843 -15.273 1.00 89.12 85 SER A N 1
ATOM 682 C CA . SER A 1 85 ? 7.237 6.929 -15.979 1.00 89.12 85 SER A CA 1
ATOM 683 C C . SER A 1 85 ? 7.998 8.254 -16.014 1.00 89.12 85 SER A C 1
ATOM 685 O O . SER A 1 85 ? 7.481 9.186 -16.612 1.00 89.12 85 SER A O 1
ATOM 687 N N . ASP A 1 86 ? 9.192 8.345 -15.416 1.00 91.81 86 ASP A N 1
ATOM 688 C CA . ASP A 1 86 ? 10.012 9.571 -15.350 1.00 91.81 86 ASP A CA 1
ATOM 689 C C . ASP A 1 86 ? 9.243 10.773 -14.764 1.00 91.81 86 ASP A C 1
ATOM 691 O O . ASP A 1 86 ? 9.270 11.898 -15.257 1.00 91.81 86 ASP A O 1
ATOM 695 N N . THR A 1 87 ? 8.473 10.517 -13.706 1.00 94.00 87 THR A N 1
ATOM 696 C CA . THR A 1 87 ? 7.608 11.526 -13.077 1.00 94.00 87 THR A CA 1
ATOM 697 C C . THR A 1 87 ? 7.566 11.348 -11.572 1.00 94.00 87 THR A C 1
ATOM 699 O O . THR A 1 87 ? 7.576 10.220 -11.075 1.00 94.00 87 THR A O 1
ATOM 702 N N . VAL A 1 88 ? 7.392 12.444 -10.833 1.00 93.44 88 VAL A N 1
ATOM 703 C CA . VAL A 1 88 ? 7.068 12.373 -9.404 1.00 93.44 88 VAL A CA 1
ATOM 704 C C . VAL A 1 88 ? 5.614 11.945 -9.237 1.00 93.44 88 VAL A C 1
ATOM 706 O O . VAL A 1 88 ? 4.691 12.628 -9.683 1.00 93.44 88 VAL A O 1
ATOM 709 N N . ARG A 1 89 ? 5.403 10.806 -8.579 1.00 92.50 89 ARG A N 1
ATOM 710 C CA . ARG A 1 89 ? 4.080 10.309 -8.209 1.00 92.50 89 ARG A CA 1
ATOM 711 C C . ARG A 1 89 ? 3.796 10.613 -6.748 1.00 92.50 89 ARG A C 1
ATOM 713 O O . ARG A 1 89 ? 4.683 10.615 -5.897 1.00 92.50 89 ARG A O 1
ATOM 720 N N . ARG A 1 90 ? 2.520 10.839 -6.456 1.00 93.56 90 ARG A N 1
ATOM 721 C CA . ARG A 1 90 ? 1.999 10.902 -5.087 1.00 93.56 90 ARG A CA 1
ATOM 722 C C . ARG A 1 90 ? 2.020 9.522 -4.422 1.00 93.56 90 ARG A C 1
ATOM 724 O O . ARG A 1 90 ? 2.290 8.511 -5.068 1.00 93.56 90 ARG A O 1
ATOM 731 N N . SER A 1 91 ? 1.713 9.496 -3.127 1.00 94.50 91 SER A N 1
ATOM 732 C CA . SER A 1 91 ? 1.610 8.254 -2.356 1.00 94.50 91 SER A CA 1
ATOM 733 C C . SER A 1 91 ? 0.666 7.243 -3.014 1.00 94.50 91 SER A C 1
ATOM 735 O O . SER A 1 91 ? -0.414 7.600 -3.497 1.00 94.50 91 SER A O 1
ATOM 737 N N . VAL A 1 92 ? 1.040 5.963 -2.954 1.00 95.38 92 VAL A N 1
ATOM 738 C CA . VAL A 1 92 ? 0.198 4.845 -3.396 1.00 95.38 92 VAL A CA 1
ATOM 739 C C . VAL A 1 92 ? -1.147 4.806 -2.667 1.00 95.38 92 VAL A C 1
ATOM 741 O O . VAL A 1 92 ? -2.127 4.347 -3.251 1.00 95.38 92 VAL A O 1
ATOM 744 N N . LEU A 1 93 ? -1.237 5.329 -1.438 1.00 94.88 93 LEU A N 1
ATOM 745 C CA . LEU A 1 93 ? -2.502 5.443 -0.702 1.00 94.88 93 LEU A CA 1
ATOM 746 C C . LEU A 1 93 ? -3.522 6.310 -1.452 1.00 94.88 93 LEU A C 1
ATOM 748 O O . LEU A 1 93 ? -4.701 5.968 -1.501 1.00 94.88 93 LEU A O 1
ATOM 752 N N . VAL A 1 94 ? -3.069 7.383 -2.107 1.00 94.75 94 VAL A N 1
ATOM 753 C CA . VAL A 1 94 ? -3.951 8.286 -2.860 1.00 94.75 94 VAL A CA 1
ATOM 754 C C . VAL A 1 94 ? -4.457 7.624 -4.141 1.00 94.75 94 VAL A C 1
ATOM 756 O O . VAL A 1 94 ? -5.644 7.705 -4.451 1.00 94.75 94 VAL A O 1
ATOM 759 N N . ASP A 1 95 ? -3.572 6.950 -4.879 1.00 93.50 95 ASP A N 1
ATOM 760 C CA . ASP A 1 95 ? -3.928 6.322 -6.158 1.00 93.50 95 ASP A CA 1
ATOM 761 C C . ASP A 1 95 ? -4.770 5.045 -5.967 1.00 93.50 95 ASP A C 1
ATOM 763 O O . ASP A 1 95 ? -5.719 4.803 -6.713 1.00 93.50 95 ASP A O 1
ATOM 767 N N . SER A 1 96 ? -4.440 4.226 -4.964 1.00 94.31 96 SER A N 1
ATOM 768 C CA . SER A 1 96 ? -5.152 2.973 -4.667 1.00 94.31 96 SER A CA 1
ATOM 769 C C . SER A 1 96 ? -6.446 3.182 -3.876 1.00 94.31 96 SER A C 1
ATOM 771 O O . SER A 1 96 ? -7.307 2.303 -3.871 1.00 94.31 96 SER A O 1
ATOM 773 N N . LYS A 1 97 ? -6.592 4.337 -3.210 1.00 94.19 97 LYS A N 1
ATOM 774 C CA . LYS A 1 97 ? -7.660 4.624 -2.240 1.00 94.19 97 LYS A CA 1
ATOM 775 C C . LYS A 1 97 ? -7.735 3.607 -1.099 1.00 94.19 97 LYS A C 1
ATOM 777 O O . LYS A 1 97 ? -8.820 3.392 -0.562 1.00 94.19 97 LYS A O 1
ATOM 782 N N . ALA A 1 98 ? -6.631 2.940 -0.768 1.00 96.38 98 ALA A N 1
ATOM 783 C CA . ALA A 1 98 ? -6.568 2.073 0.400 1.00 96.38 98 ALA A CA 1
ATOM 784 C C . ALA A 1 98 ? -6.718 2.881 1.696 1.00 96.38 98 ALA A C 1
ATOM 786 O O . ALA A 1 98 ? -6.430 4.077 1.735 1.00 96.38 98 ALA A O 1
ATOM 787 N N . ASP A 1 99 ? -7.183 2.213 2.743 1.00 96.06 99 ASP A N 1
ATOM 788 C CA . ASP A 1 99 ? -7.570 2.851 3.999 1.00 96.06 99 ASP A CA 1
ATOM 789 C C . ASP A 1 99 ? -6.364 3.011 4.939 1.00 96.06 99 ASP A C 1
ATOM 791 O O . ASP A 1 99 ? -6.267 3.990 5.677 1.00 96.06 99 ASP A O 1
ATOM 795 N N . MET A 1 100 ? -5.406 2.083 4.863 1.00 97.06 100 MET A N 1
ATOM 796 C CA . MET A 1 100 ? -4.163 2.100 5.636 1.00 97.06 100 MET A CA 1
ATOM 797 C C . MET A 1 100 ? -3.042 1.383 4.874 1.00 97.06 100 MET A C 1
ATOM 799 O O . MET A 1 100 ? -3.288 0.507 4.044 1.00 97.06 100 MET A O 1
ATOM 803 N N . LEU A 1 101 ? -1.791 1.735 5.161 1.00 97.38 101 LEU A N 1
ATOM 804 C CA . LEU A 1 101 ? -0.600 1.057 4.656 1.0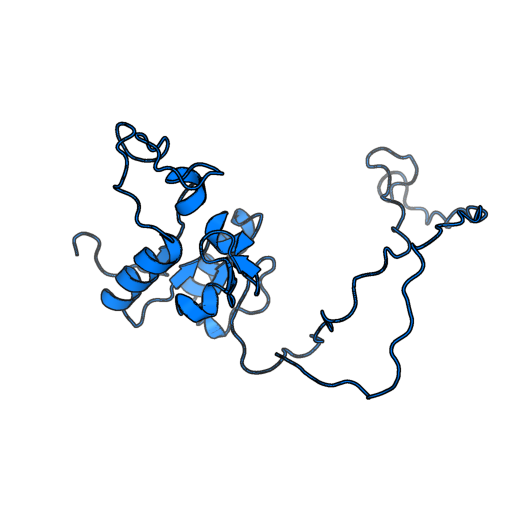0 97.38 101 LEU A CA 1
ATOM 805 C C . LEU A 1 101 ? 0.333 0.731 5.816 1.00 97.38 101 LEU A C 1
ATOM 807 O O . LEU A 1 101 ? 0.681 1.616 6.586 1.00 97.38 101 LEU A O 1
ATOM 811 N N . ILE A 1 102 ? 0.775 -0.518 5.908 1.00 97.44 102 ILE A N 1
ATOM 812 C CA . ILE A 1 102 ? 1.786 -0.971 6.864 1.00 97.44 102 ILE A CA 1
ATOM 813 C C . ILE A 1 102 ? 3.133 -1.033 6.138 1.00 97.44 102 ILE A C 1
ATOM 815 O O . ILE A 1 102 ? 3.236 -1.652 5.076 1.00 97.44 102 ILE A O 1
ATOM 819 N N . PHE A 1 103 ? 4.161 -0.380 6.685 1.00 95.62 103 PHE A N 1
ATOM 820 C CA . PHE A 1 103 ? 5.490 -0.317 6.072 1.00 95.62 103 PHE A CA 1
ATOM 821 C C . PHE A 1 103 ? 6.604 -0.815 6.989 1.00 95.62 103 PHE A C 1
ATOM 823 O O . PHE A 1 103 ? 6.521 -0.737 8.209 1.00 95.62 103 PHE A O 1
ATOM 830 N N . GLY A 1 104 ? 7.699 -1.282 6.388 1.00 93.50 104 GLY A N 1
ATOM 831 C CA . GLY A 1 104 ? 8.821 -1.838 7.144 1.00 93.50 104 GLY A CA 1
ATOM 832 C C . GLY A 1 104 ? 8.454 -3.178 7.786 1.00 93.50 104 GLY A C 1
ATOM 833 O O . GLY A 1 104 ? 7.816 -4.011 7.144 1.00 93.50 104 GLY A O 1
ATOM 834 N N . ASN A 1 105 ? 8.864 -3.392 9.041 1.00 93.38 105 ASN A N 1
ATOM 835 C CA . ASN A 1 105 ? 8.443 -4.571 9.797 1.00 93.38 105 ASN A CA 1
ATOM 836 C C . ASN A 1 105 ? 6.936 -4.474 10.076 1.00 93.38 105 ASN A C 1
ATOM 838 O O . ASN A 1 105 ? 6.488 -3.559 10.779 1.00 93.38 105 ASN A O 1
ATOM 842 N N . GLY A 1 106 ? 6.189 -5.411 9.494 1.00 92.19 106 GLY A N 1
ATOM 843 C CA . GLY A 1 106 ? 4.735 -5.422 9.511 1.00 92.19 106 GLY A CA 1
ATOM 844 C C . GLY A 1 106 ? 4.121 -6.372 10.533 1.00 92.19 106 GLY A C 1
ATOM 845 O O . GLY A 1 106 ? 2.921 -6.279 10.760 1.00 92.19 106 GLY A O 1
ATOM 846 N N . GLU A 1 107 ? 4.891 -7.263 11.166 1.00 94.69 107 GLU A N 1
ATOM 847 C CA . GLU A 1 107 ? 4.323 -8.332 12.004 1.00 94.69 107 GLU A CA 1
ATOM 848 C C . GLU A 1 107 ? 3.566 -7.772 13.211 1.00 94.69 107 GLU A C 1
ATOM 850 O O . GLU A 1 107 ? 2.414 -8.127 13.456 1.00 94.69 107 GLU A O 1
ATOM 855 N N . ARG A 1 108 ? 4.196 -6.844 13.939 1.00 95.25 108 ARG A N 1
ATOM 856 C CA . ARG A 1 108 ? 3.591 -6.188 15.107 1.00 95.25 108 ARG A CA 1
ATOM 857 C C . ARG A 1 108 ? 2.378 -5.318 14.745 1.00 95.25 108 ARG A C 1
ATOM 859 O O . ARG A 1 108 ? 1.313 -5.562 15.311 1.00 95.25 108 ARG A O 1
ATOM 866 N N . PRO A 1 109 ? 2.486 -4.341 13.819 1.00 96.25 109 PRO A N 1
ATOM 867 C CA . PRO A 1 109 ? 1.346 -3.488 13.483 1.00 96.25 109 PRO A CA 1
ATOM 868 C C . PRO A 1 109 ? 0.193 -4.258 12.833 1.00 96.25 109 PRO A C 1
ATOM 870 O O . PRO A 1 109 ? -0.960 -3.924 13.078 1.00 96.25 109 PRO A O 1
ATOM 873 N N . LEU A 1 110 ? 0.463 -5.313 12.053 1.00 96.00 110 LEU A N 1
ATOM 874 C CA . LEU A 1 110 ? -0.591 -6.139 11.460 1.00 96.00 110 LEU A CA 1
ATOM 875 C C . LEU A 1 110 ? -1.445 -6.819 12.532 1.00 96.00 110 LEU A C 1
ATOM 877 O O . LEU A 1 110 ? -2.671 -6.786 12.446 1.00 96.00 110 LEU A O 1
ATOM 881 N N . VAL A 1 111 ? -0.802 -7.421 13.536 1.00 97.00 111 VAL A N 1
ATOM 882 C CA . VAL A 1 111 ? -1.493 -8.081 14.652 1.00 97.00 111 VAL A CA 1
ATOM 883 C C . VAL A 1 111 ? -2.303 -7.064 15.456 1.00 97.00 111 VAL A C 1
ATOM 885 O O . VAL A 1 111 ? -3.478 -7.299 15.729 1.00 97.00 111 VAL A O 1
ATOM 888 N N . GLU A 1 112 ? -1.713 -5.911 15.778 1.00 97.06 112 GLU A N 1
ATOM 889 C CA . GLU A 1 112 ? -2.392 -4.844 16.518 1.00 97.06 112 GLU A CA 1
ATOM 890 C C . GLU A 1 112 ? -3.635 -4.321 15.781 1.00 97.06 112 GLU A C 1
ATOM 892 O O . GLU A 1 112 ? -4.724 -4.277 16.357 1.00 97.06 112 GLU A O 1
ATOM 897 N N . VAL A 1 113 ? -3.503 -3.998 14.491 1.00 97.06 113 VAL A N 1
ATOM 898 C CA . VAL A 1 113 ? -4.623 -3.530 13.661 1.00 97.06 113 VAL A CA 1
ATOM 899 C C . VAL A 1 113 ? -5.698 -4.610 13.533 1.00 97.06 113 VAL A C 1
ATOM 901 O O . VAL A 1 113 ? -6.883 -4.311 13.664 1.00 97.06 113 VAL A O 1
ATOM 904 N N . ALA A 1 114 ? -5.316 -5.873 13.327 1.00 97.12 114 ALA A N 1
ATOM 905 C CA . ALA A 1 114 ? -6.270 -6.973 13.214 1.00 97.12 114 ALA A CA 1
ATOM 906 C C . ALA A 1 114 ? -7.085 -7.176 14.501 1.00 97.12 114 ALA A C 1
ATOM 908 O O . ALA A 1 114 ? -8.298 -7.365 14.421 1.00 97.12 114 ALA A O 1
ATOM 909 N N . HIS A 1 115 ? -6.452 -7.100 15.677 1.00 97.81 115 HIS A N 1
ATOM 910 C CA . HIS A 1 115 ? -7.155 -7.205 16.958 1.00 97.81 115 HIS A CA 1
ATOM 911 C C . HIS A 1 115 ? -8.141 -6.057 17.177 1.00 97.81 115 HIS A C 1
ATOM 913 O O . HIS A 1 115 ? -9.282 -6.310 17.558 1.00 97.81 115 HIS A O 1
ATOM 919 N N . ARG A 1 116 ? -7.734 -4.816 16.893 1.00 97.50 116 ARG A N 1
ATOM 920 C CA . ARG A 1 116 ? -8.603 -3.637 17.016 1.00 97.50 116 ARG A CA 1
ATOM 921 C C . ARG A 1 116 ? -9.806 -3.708 16.069 1.00 97.50 116 ARG A C 1
ATOM 923 O O . ARG A 1 116 ? -10.944 -3.517 16.494 1.00 97.50 116 ARG A O 1
ATOM 930 N N . LEU A 1 117 ? -9.585 -4.100 14.811 1.00 96.75 117 LEU A N 1
ATOM 931 C CA . LEU A 1 117 ? -10.671 -4.330 13.849 1.00 96.75 117 LEU A CA 1
ATOM 932 C C . LEU A 1 117 ? -11.611 -5.458 14.301 1.00 96.75 117 LEU A C 1
ATOM 934 O O . LEU A 1 117 ? -12.825 -5.335 14.164 1.00 96.75 117 LEU A O 1
ATOM 938 N N . ALA A 1 118 ? -11.077 -6.540 14.880 1.00 96.81 118 ALA A N 1
ATOM 939 C CA . ALA A 1 118 ? -11.885 -7.638 15.417 1.00 96.81 118 ALA A CA 1
ATOM 940 C C . ALA A 1 118 ? -12.735 -7.220 16.632 1.00 96.81 118 ALA A C 1
ATOM 942 O O . ALA A 1 118 ? -13.796 -7.796 16.863 1.00 96.81 118 ALA A O 1
ATOM 943 N N . GLN A 1 119 ? -12.295 -6.208 17.385 1.00 97.06 119 GLN A N 1
ATOM 944 C CA . GLN A 1 119 ? -13.056 -5.582 18.473 1.00 97.06 119 GLN A CA 1
ATOM 945 C C . GLN A 1 119 ? -14.099 -4.567 17.972 1.00 97.06 119 GLN A C 1
ATOM 947 O O . GLN A 1 119 ? -14.840 -4.004 18.775 1.00 97.06 119 GLN A O 1
ATOM 952 N N . GLY A 1 120 ? -14.185 -4.343 16.657 1.00 95.25 120 GLY A N 1
ATOM 953 C CA . GLY A 1 120 ? -15.137 -3.421 16.044 1.00 95.25 120 GLY A CA 1
ATOM 954 C C . GLY A 1 120 ? -14.657 -1.971 15.975 1.00 95.25 120 GLY A C 1
ATOM 955 O O . GLY A 1 120 ? -15.459 -1.093 15.659 1.00 95.25 120 GLY A O 1
ATOM 956 N N . GLU A 1 121 ? -13.377 -1.693 16.244 1.00 96.88 121 GLU A N 1
ATOM 957 C CA . GLU A 1 121 ? -12.821 -0.355 16.045 1.00 96.88 121 GLU A CA 1
ATOM 958 C C . GLU A 1 121 ? -12.799 -0.016 14.541 1.00 96.88 121 GLU A C 1
ATOM 960 O O . GLU A 1 121 ? -12.235 -0.775 13.751 1.00 96.88 121 GLU A O 1
ATOM 965 N N . PRO A 1 122 ? -13.389 1.108 14.094 1.00 95.12 122 PRO A N 1
ATOM 966 C CA . PRO A 1 122 ? -13.325 1.508 12.692 1.00 95.12 122 PRO A CA 1
ATOM 967 C C . PRO A 1 122 ? -11.886 1.795 12.247 1.00 95.12 122 PRO A C 1
ATOM 969 O O . PRO A 1 122 ? -11.162 2.520 12.925 1.00 95.12 122 PRO A O 1
ATOM 972 N N . VAL A 1 123 ? -11.495 1.335 11.051 1.00 95.31 123 VAL A N 1
ATOM 973 C CA . VAL A 1 123 ? -10.126 1.522 10.518 1.00 95.31 123 VAL A CA 1
ATOM 974 C C . VAL A 1 123 ? -9.656 2.985 10.528 1.00 95.31 123 VAL A C 1
ATOM 976 O O . VAL A 1 123 ? -8.490 3.256 10.784 1.00 95.31 123 VAL A O 1
ATOM 979 N N . GLY A 1 124 ? -10.564 3.943 10.308 1.00 93.00 124 GLY A N 1
ATOM 980 C CA . GLY A 1 124 ? -10.247 5.376 10.299 1.00 93.00 124 GLY A CA 1
ATOM 981 C C . GLY A 1 124 ? -9.931 5.982 11.674 1.00 93.00 124 GLY A C 1
ATOM 982 O O . GLY A 1 124 ? -9.439 7.116 11.730 1.00 93.00 124 GLY A O 1
ATOM 983 N N . ASN A 1 125 ? -10.208 5.251 12.759 1.00 94.25 125 ASN A N 1
ATOM 984 C CA . ASN A 1 125 ? -9.897 5.644 14.136 1.00 94.25 125 ASN A CA 1
ATOM 985 C C . ASN A 1 125 ? -8.533 5.112 14.598 1.00 94.25 125 ASN A C 1
ATOM 987 O O . ASN A 1 125 ? -7.924 5.705 15.485 1.00 94.25 125 ASN A O 1
ATOM 991 N N . ILE A 1 126 ? -8.012 4.076 13.936 1.00 94.75 126 ILE A N 1
ATOM 992 C CA . ILE A 1 126 ? -6.708 3.484 14.233 1.00 94.75 126 ILE A CA 1
ATOM 993 C C . ILE A 1 126 ? -5.613 4.375 13.626 1.00 94.75 126 ILE A C 1
ATOM 995 O O . ILE A 1 126 ? -5.293 4.268 12.441 1.00 94.75 126 ILE A O 1
ATOM 999 N N . ARG A 1 127 ? -5.058 5.298 14.420 1.00 92.94 127 ARG A N 1
ATOM 1000 C CA . ARG A 1 127 ? -4.091 6.319 13.948 1.00 92.94 127 ARG A CA 1
ATOM 1001 C C . ARG A 1 127 ? -2.773 6.362 14.716 1.00 92.94 127 ARG A C 1
ATOM 1003 O O . ARG A 1 127 ? -1.862 7.092 14.343 1.00 92.94 127 ARG A O 1
ATOM 1010 N N . ASP A 1 128 ? -2.689 5.603 15.793 1.00 92.19 128 ASP A N 1
ATOM 1011 C CA . ASP A 1 128 ? -1.595 5.574 16.763 1.00 92.19 128 ASP A CA 1
ATOM 1012 C C . ASP A 1 128 ? -0.685 4.345 16.602 1.00 92.19 128 ASP A C 1
ATOM 1014 O O . ASP A 1 128 ? 0.324 4.213 17.295 1.00 92.19 128 ASP A O 1
ATOM 1018 N N . VAL A 1 129 ? -1.004 3.454 15.657 1.00 94.00 129 VAL A N 1
ATOM 1019 C CA . VAL A 1 129 ? -0.209 2.253 15.397 1.00 94.00 129 VAL A CA 1
ATOM 1020 C C . VAL A 1 129 ? 1.072 2.633 14.658 1.00 94.00 129 VAL A C 1
ATOM 1022 O O . VAL A 1 129 ? 1.051 3.192 13.558 1.00 94.00 129 VAL A O 1
ATOM 1025 N N . ARG A 1 130 ? 2.219 2.302 15.254 1.00 91.50 130 ARG A N 1
ATOM 1026 C CA . ARG A 1 130 ? 3.539 2.531 14.645 1.00 91.50 130 ARG A CA 1
ATOM 1027 C C . ARG A 1 130 ? 3.668 1.789 13.316 1.00 91.50 130 ARG A C 1
ATOM 1029 O O . ARG A 1 130 ? 3.036 0.762 13.112 1.00 91.50 130 ARG A O 1
ATOM 1036 N N . ASN A 1 131 ? 4.535 2.281 12.431 1.00 94.62 131 ASN A N 1
ATOM 1037 C CA . ASN A 1 131 ? 4.781 1.680 11.113 1.00 94.62 131 ASN A CA 1
ATOM 1038 C C . ASN A 1 131 ? 3.536 1.632 10.205 1.00 94.62 131 ASN A C 1
ATOM 1040 O O . ASN A 1 131 ? 3.466 0.817 9.282 1.00 94.62 131 ASN A O 1
ATOM 1044 N N . THR A 1 132 ? 2.565 2.518 10.441 1.00 95.75 132 THR A N 1
ATOM 1045 C CA . THR A 1 132 ? 1.400 2.699 9.573 1.00 95.75 132 THR A CA 1
ATOM 1046 C C . THR A 1 132 ? 1.417 4.068 8.906 1.00 95.75 132 THR A C 1
ATOM 1048 O O . THR A 1 132 ? 1.943 5.045 9.440 1.00 95.75 132 THR A O 1
ATOM 1051 N N . ALA A 1 133 ? 0.874 4.129 7.697 1.00 94.69 133 ALA A N 1
ATOM 1052 C CA . ALA A 1 133 ? 0.602 5.351 6.968 1.00 94.69 133 ALA A CA 1
ATOM 1053 C C . ALA A 1 133 ? -0.894 5.399 6.655 1.00 94.69 133 ALA A C 1
ATOM 1055 O O . ALA A 1 133 ? -1.480 4.422 6.180 1.00 94.69 133 ALA A O 1
ATOM 1056 N N . ILE A 1 134 ? -1.494 6.553 6.921 1.00 94.75 134 ILE A N 1
ATOM 1057 C CA . ILE A 1 134 ? -2.916 6.827 6.737 1.00 94.75 134 ILE A CA 1
ATOM 1058 C C . ILE A 1 134 ? -3.080 8.174 6.040 1.00 94.75 134 ILE A C 1
ATOM 1060 O O . ILE A 1 134 ? -2.237 9.062 6.168 1.00 94.75 134 ILE A O 1
ATOM 1064 N N . MET A 1 135 ? -4.179 8.328 5.307 1.00 91.62 135 MET A N 1
ATOM 1065 C CA . MET A 1 135 ? -4.557 9.616 4.735 1.00 91.62 135 MET A CA 1
ATOM 1066 C C . MET A 1 135 ? -5.386 10.392 5.756 1.00 91.62 135 MET A C 1
ATOM 1068 O O . MET A 1 135 ? -6.468 9.954 6.148 1.00 91.62 135 MET A O 1
ATOM 1072 N N . VAL A 1 136 ? -4.894 11.558 6.160 1.00 90.00 136 VAL A N 1
ATOM 1073 C CA . VAL A 1 136 ? -5.612 12.502 7.023 1.00 90.00 136 VAL A CA 1
ATOM 1074 C C . VAL A 1 136 ? -5.863 13.798 6.259 1.00 90.00 136 VAL A C 1
ATOM 1076 O O . VAL A 1 136 ? -5.131 14.121 5.330 1.00 90.00 136 VAL A O 1
ATOM 1079 N N . LYS A 1 137 ? -6.939 14.507 6.612 1.00 87.44 137 LYS A N 1
ATOM 1080 C CA . LYS A 1 137 ? -7.252 15.831 6.043 1.00 87.44 137 LYS A CA 1
ATOM 1081 C C . LYS A 1 137 ? -6.539 16.966 6.774 1.00 87.44 137 LYS A C 1
ATOM 1083 O O . LYS A 1 137 ? -6.422 18.055 6.234 1.00 87.44 137 LYS A O 1
ATOM 1088 N N . GLU A 1 138 ? -6.171 16.709 8.022 1.00 86.00 138 GLU A N 1
ATOM 1089 C CA . GLU A 1 138 ? -5.549 17.658 8.932 1.00 86.00 138 GLU A CA 1
ATOM 1090 C C . GLU A 1 138 ? -4.517 16.905 9.771 1.00 86.00 138 GLU A C 1
ATOM 1092 O O . GLU A 1 138 ? -4.667 15.703 10.033 1.00 86.00 138 GLU A O 1
ATOM 1097 N N . ALA A 1 139 ? -3.478 17.616 10.205 1.00 82.75 139 ALA A N 1
ATOM 1098 C CA . ALA A 1 139 ? -2.463 17.065 11.088 1.00 82.75 139 ALA A CA 1
ATOM 1099 C C . ALA A 1 139 ? -3.079 16.594 12.416 1.00 82.75 139 ALA A C 1
ATOM 1101 O O . ALA A 1 139 ? -3.963 17.238 12.984 1.00 82.75 139 ALA A O 1
ATOM 1102 N N . LEU A 1 140 ? -2.596 15.460 12.925 1.00 84.50 140 LEU A N 1
ATOM 1103 C CA . LEU A 1 140 ? -3.043 14.931 14.211 1.00 84.50 140 LEU A CA 1
ATOM 1104 C C . LEU A 1 140 ? -2.518 15.792 15.375 1.00 84.50 140 LEU A C 1
ATOM 1106 O O . LEU A 1 140 ? -1.446 16.391 15.260 1.00 84.50 140 LEU A O 1
ATOM 1110 N N . PRO A 1 141 ? -3.218 15.835 16.523 1.00 82.56 141 PRO A N 1
ATOM 1111 C CA . PRO A 1 141 ? -2.741 16.552 17.701 1.00 82.56 141 PRO A CA 1
ATOM 1112 C C . PRO A 1 141 ? -1.336 16.092 18.112 1.00 82.56 141 PRO A C 1
ATOM 1114 O O . PRO A 1 141 ? -1.088 14.897 18.265 1.00 82.56 141 PRO A O 1
ATOM 1117 N N . GLY A 1 142 ? -0.409 17.038 18.275 1.00 81.81 142 GLY A N 1
ATOM 1118 C CA . GLY A 1 142 ? 0.991 16.753 18.614 1.00 81.81 142 GLY A CA 1
ATOM 1119 C C . GLY A 1 142 ? 1.878 16.344 17.432 1.00 81.81 142 GLY A C 1
ATOM 1120 O O . GLY A 1 142 ? 3.079 16.171 17.622 1.00 81.81 142 GLY A O 1
ATOM 1121 N N . TRP A 1 143 ? 1.328 16.235 16.219 1.00 77.88 143 TRP A N 1
ATOM 1122 C CA . TRP A 1 143 ? 2.103 16.020 15.000 1.00 77.88 143 TRP A CA 1
ATOM 1123 C C . TRP A 1 143 ? 2.373 17.354 14.309 1.00 77.88 143 TRP A C 1
ATOM 1125 O O . TRP A 1 143 ? 1.464 18.155 14.092 1.00 77.88 143 TRP A O 1
ATOM 1135 N N . SER A 1 144 ? 3.628 17.585 13.933 1.00 70.25 144 SER A N 1
ATOM 1136 C CA . SER A 1 144 ? 4.032 18.712 13.097 1.00 70.25 144 SER A CA 1
ATOM 1137 C C . SER A 1 144 ? 4.446 18.219 11.713 1.00 70.25 144 SER A C 1
ATOM 1139 O O . SER A 1 144 ? 5.005 17.133 11.552 1.00 70.25 144 SER A O 1
ATOM 1141 N N . GLY A 1 145 ? 4.150 19.018 10.688 1.00 66.44 145 GLY A N 1
ATOM 1142 C CA . GLY A 1 145 ? 4.691 18.780 9.355 1.00 66.44 145 GLY A CA 1
ATOM 1143 C C . GLY A 1 145 ? 6.194 19.051 9.344 1.00 66.44 145 GLY A C 1
ATOM 1144 O O . GLY A 1 145 ? 6.642 20.066 9.875 1.00 66.44 145 GLY A O 1
ATOM 1145 N N . VAL A 1 146 ? 6.961 18.156 8.726 1.00 66.38 146 VAL A N 1
ATOM 1146 C CA . VAL A 1 146 ? 8.379 18.387 8.428 1.00 66.38 146 VAL A CA 1
ATOM 1147 C C . VAL A 1 146 ? 8.466 19.040 7.051 1.00 66.38 146 VAL A C 1
ATOM 1149 O O . VAL A 1 146 ? 7.936 18.499 6.080 1.00 66.38 146 VAL A O 1
ATOM 1152 N N . ASP A 1 147 ? 9.105 20.208 6.960 1.00 66.94 147 ASP A N 1
ATOM 1153 C CA . ASP A 1 147 ? 9.300 20.893 5.680 1.00 66.94 147 ASP A CA 1
ATOM 1154 C C . ASP A 1 147 ? 10.368 20.173 4.853 1.00 66.94 147 ASP A C 1
ATOM 1156 O O . ASP A 1 147 ? 11.569 20.341 5.054 1.00 66.94 147 ASP A O 1
ATOM 1160 N N . SER A 1 148 ? 9.918 19.376 3.888 1.00 64.19 148 SER A N 1
ATOM 1161 C CA . SER A 1 148 ? 10.783 18.583 3.015 1.00 64.19 148 SER A CA 1
ATOM 1162 C C . SER A 1 148 ? 11.500 19.399 1.932 1.00 64.19 148 SER A C 1
ATOM 1164 O O . SER A 1 148 ? 12.138 18.817 1.057 1.00 64.19 148 SER A O 1
ATOM 1166 N N . ARG A 1 149 ? 11.377 20.734 1.927 1.00 70.88 149 ARG A N 1
ATOM 1167 C CA . ARG A 1 149 ? 12.161 21.609 1.035 1.00 70.88 149 ARG A CA 1
ATOM 1168 C C . ARG A 1 149 ? 13.606 21.768 1.497 1.00 70.88 149 ARG A C 1
ATOM 1170 O O . ARG A 1 149 ? 14.464 22.134 0.697 1.00 70.88 149 ARG A O 1
ATOM 1177 N N . ILE A 1 150 ? 13.866 21.517 2.776 1.00 62.97 150 ILE A N 1
ATOM 1178 C CA . ILE A 1 150 ? 15.196 21.603 3.364 1.00 62.97 150 ILE A CA 1
ATOM 1179 C C . ILE A 1 150 ? 15.800 20.202 3.335 1.00 62.97 150 ILE A C 1
ATOM 1181 O O . ILE A 1 150 ? 15.207 19.247 3.828 1.00 62.97 150 ILE A O 1
ATOM 1185 N N . ILE A 1 151 ? 16.977 20.078 2.724 1.00 66.88 151 ILE A N 1
ATOM 1186 C CA . ILE A 1 151 ? 17.764 18.847 2.793 1.00 66.88 151 ILE A CA 1
ATOM 1187 C C . ILE A 1 151 ? 18.170 18.668 4.254 1.00 66.88 151 ILE A C 1
ATOM 1189 O O . ILE A 1 151 ? 18.791 19.573 4.816 1.00 66.88 151 ILE A O 1
ATOM 1193 N N . ASP A 1 152 ? 17.825 17.524 4.849 1.00 65.69 152 ASP A N 1
ATOM 1194 C CA . ASP A 1 152 ? 18.262 17.179 6.201 1.00 65.69 152 ASP A CA 1
ATOM 1195 C C . ASP A 1 152 ? 19.784 17.299 6.272 1.00 65.69 152 ASP A C 1
ATOM 1197 O O . ASP A 1 152 ? 20.531 16.540 5.645 1.00 65.69 152 ASP A O 1
ATOM 1201 N N . MET A 1 153 ? 20.253 18.302 7.012 1.00 70.19 153 MET A N 1
ATOM 1202 C CA . MET A 1 153 ? 21.671 18.443 7.282 1.00 70.19 153 MET A CA 1
ATOM 1203 C C . MET A 1 153 ? 22.026 17.359 8.297 1.00 70.19 153 MET A C 1
ATOM 1205 O O . MET A 1 153 ? 21.362 17.290 9.335 1.00 70.19 153 MET A O 1
ATOM 1209 N N . PRO A 1 154 ? 23.039 16.513 8.039 1.00 69.06 154 PRO A N 1
ATOM 1210 C CA . PRO A 1 154 ? 23.452 15.508 9.005 1.00 69.06 154 PRO A CA 1
ATOM 1211 C C . PRO A 1 154 ? 23.757 16.195 10.340 1.00 69.06 154 PRO A C 1
ATOM 1213 O O . PRO A 1 154 ? 24.685 16.998 10.454 1.00 69.06 154 PRO A O 1
ATOM 1216 N N . GLY A 1 155 ? 22.900 15.931 11.325 1.00 69.50 155 GLY A N 1
ATOM 1217 C CA . GLY A 1 155 ? 23.017 16.476 12.669 1.00 69.50 155 GLY A CA 1
ATOM 1218 C C . GLY A 1 155 ? 24.091 15.753 13.474 1.00 69.50 155 GLY A C 1
ATOM 1219 O O . GLY A 1 155 ? 24.772 14.848 12.987 1.00 69.50 155 GLY A O 1
ATOM 1220 N N . LYS A 1 156 ? 24.226 16.125 14.751 1.00 69.06 156 LYS A N 1
ATOM 1221 C CA . LYS A 1 156 ? 24.982 15.299 15.696 1.00 69.06 156 LYS A CA 1
ATOM 122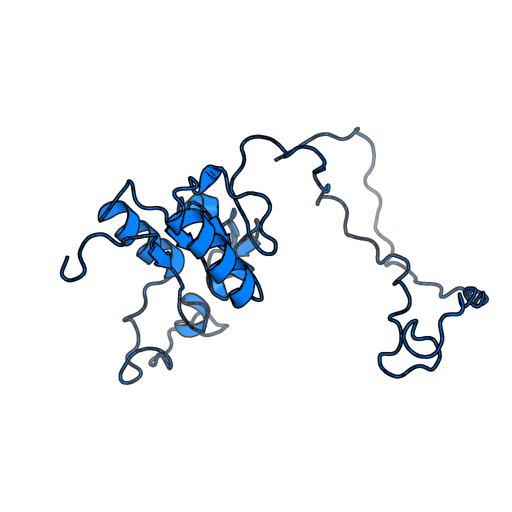2 C C . LYS A 1 156 ? 24.303 13.934 15.766 1.00 69.06 156 LYS A C 1
ATOM 1224 O O . LYS A 1 156 ? 23.172 13.836 16.223 1.00 69.06 156 LYS A O 1
ATOM 1229 N N . ILE A 1 157 ? 24.992 12.910 15.279 1.00 68.31 157 ILE A N 1
ATO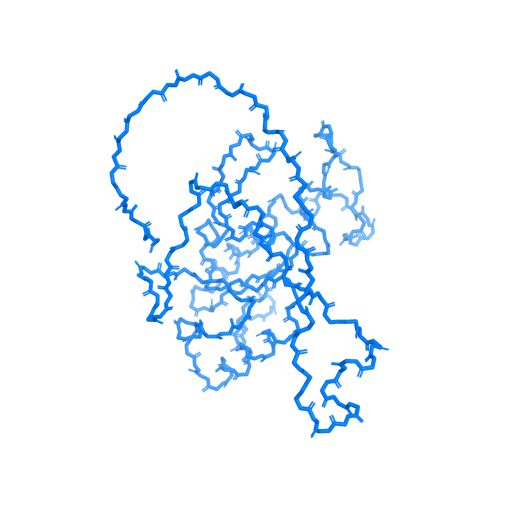M 1230 C CA . ILE A 1 157 ? 24.585 11.523 15.472 1.00 68.31 157 ILE A CA 1
ATOM 1231 C C . ILE A 1 157 ? 24.756 11.251 16.963 1.00 68.31 157 ILE A C 1
ATOM 1233 O O . ILE A 1 157 ? 25.877 11.346 17.473 1.00 68.31 157 ILE A O 1
ATOM 1237 N N . ASP A 1 158 ? 23.655 10.966 17.659 1.00 65.38 158 ASP A N 1
ATOM 1238 C CA . ASP A 1 158 ? 23.742 10.493 19.036 1.00 65.38 158 ASP A CA 1
ATOM 1239 C C . ASP A 1 158 ? 24.635 9.247 19.052 1.00 65.38 158 ASP A C 1
ATOM 1241 O O . ASP A 1 158 ? 24.469 8.367 18.197 1.00 65.38 158 ASP A O 1
ATOM 1245 N N . PRO A 1 159 ? 25.622 9.170 19.961 1.00 68.12 159 PRO A N 1
ATOM 1246 C CA . PRO A 1 159 ? 26.501 8.017 20.019 1.00 68.12 159 PRO A CA 1
ATOM 1247 C C . PRO A 1 159 ? 25.638 6.777 20.238 1.00 68.12 159 PRO A C 1
ATOM 1249 O O . PRO A 1 159 ? 24.944 6.676 21.248 1.00 68.12 159 PRO A O 1
ATOM 1252 N N . ILE A 1 160 ? 25.660 5.853 19.274 1.00 69.31 160 ILE A N 1
ATOM 1253 C CA . ILE A 1 160 ? 24.956 4.578 19.396 1.00 69.31 160 ILE A CA 1
ATOM 1254 C C . ILE A 1 160 ? 25.585 3.863 20.597 1.00 69.31 160 ILE A C 1
ATOM 1256 O O . ILE A 1 160 ? 26.782 3.560 20.538 1.00 69.31 160 ILE A O 1
ATOM 1260 N N . PRO A 1 161 ? 24.834 3.613 21.686 1.00 67.06 161 PRO A N 1
ATOM 1261 C CA . PRO A 1 161 ? 25.373 2.900 22.832 1.00 67.06 161 PRO A CA 1
ATOM 1262 C C . PRO A 1 161 ? 25.854 1.531 22.362 1.00 67.06 161 PRO A C 1
ATOM 1264 O O . PRO A 1 161 ? 25.125 0.817 21.668 1.00 67.06 161 PRO A O 1
ATOM 1267 N N . HIS A 1 162 ? 27.092 1.176 22.695 1.00 66.06 162 HIS A N 1
ATOM 1268 C CA . HIS A 1 162 ? 27.637 -0.113 22.301 1.00 66.06 162 HIS A CA 1
ATOM 1269 C C . HIS A 1 162 ? 26.780 -1.224 22.940 1.00 66.06 162 HIS A C 1
ATOM 1271 O O . HIS A 1 162 ? 26.632 -1.231 24.163 1.00 66.06 162 HIS A O 1
ATOM 1277 N N . PRO A 1 163 ? 26.222 -2.175 22.164 1.00 61.50 163 PRO A N 1
ATOM 1278 C CA . PRO A 1 163 ? 25.286 -3.179 22.683 1.00 61.50 163 PRO A CA 1
ATOM 1279 C C . PRO A 1 163 ? 25.908 -4.137 23.710 1.00 61.50 163 PRO A C 1
ATOM 1281 O O . PRO A 1 163 ? 25.183 -4.864 24.381 1.00 61.50 163 PRO A O 1
ATOM 1284 N N . TYR A 1 164 ? 27.236 -4.115 23.848 1.00 66.62 164 TYR A N 1
ATOM 1285 C CA . TYR A 1 164 ? 28.013 -4.876 24.831 1.00 66.62 164 TYR A CA 1
ATOM 1286 C C . TYR A 1 164 ? 28.988 -3.990 25.623 1.00 66.62 164 TYR A C 1
ATOM 1288 O O . TYR A 1 164 ? 30.011 -4.474 26.089 1.00 66.62 164 TYR A O 1
ATOM 1296 N N . GLY A 1 165 ? 28.774 -2.671 25.648 1.00 61.72 165 GLY A N 1
ATOM 1297 C CA . GLY A 1 165 ? 29.638 -1.761 26.402 1.00 61.72 165 GLY A CA 1
ATOM 1298 C C . GLY A 1 165 ? 29.320 -1.812 27.894 1.00 61.72 165 GLY A C 1
ATOM 1299 O O . GLY A 1 165 ? 28.158 -1.949 28.269 1.00 61.72 165 GLY A O 1
ATOM 1300 N N . ASP A 1 166 ? 30.331 -1.619 28.738 1.00 61.28 166 ASP A N 1
ATOM 1301 C CA . ASP A 1 166 ? 30.167 -1.496 30.198 1.00 61.28 166 ASP A CA 1
ATOM 1302 C C . ASP A 1 166 ? 29.302 -0.276 30.601 1.00 61.28 166 ASP A C 1
ATOM 1304 O O . ASP A 1 166 ? 28.916 -0.117 31.756 1.00 61.28 166 ASP A O 1
ATOM 1308 N N . ASP A 1 167 ? 28.962 0.575 29.627 1.00 55.94 167 ASP A N 1
ATOM 1309 C CA . ASP A 1 167 ? 28.160 1.794 29.749 1.00 55.94 167 ASP A CA 1
ATOM 1310 C C . ASP A 1 167 ? 26.633 1.533 29.708 1.00 55.94 167 ASP A C 1
ATOM 1312 O O . ASP A 1 167 ? 25.836 2.474 29.651 1.00 55.94 167 ASP A O 1
ATOM 1316 N N . LEU A 1 168 ? 26.199 0.266 29.673 1.00 56.50 168 LEU A N 1
ATOM 1317 C CA . LEU A 1 168 ? 24.785 -0.112 29.603 1.00 56.50 168 LEU A CA 1
ATOM 1318 C C . LEU A 1 168 ? 24.070 0.097 30.956 1.00 56.50 168 LEU A C 1
ATOM 1320 O O . LEU A 1 168 ? 24.566 -0.349 31.990 1.00 56.50 168 LEU A O 1
ATOM 1324 N N . PRO A 1 169 ? 22.834 0.641 30.970 1.00 53.31 169 PRO A N 1
ATOM 1325 C CA . PRO A 1 169 ? 22.038 0.836 32.193 1.00 53.31 169 PRO A CA 1
ATOM 1326 C C . PRO A 1 169 ? 21.623 -0.475 32.887 1.00 53.31 169 PRO A C 1
ATOM 1328 O O . PRO A 1 169 ? 21.049 -0.446 33.972 1.00 53.31 169 PRO A O 1
ATOM 1331 N N . CYS A 1 170 ? 21.898 -1.623 32.265 1.00 51.81 170 CYS A N 1
ATOM 1332 C CA . CYS A 1 170 ? 21.578 -2.949 32.783 1.00 51.81 170 CYS A CA 1
ATOM 1333 C C . CYS A 1 170 ? 22.730 -3.586 33.577 1.00 51.81 170 CYS A C 1
ATOM 1335 O O . CYS A 1 170 ? 22.514 -4.642 34.165 1.00 51.81 170 CYS A O 1
ATOM 1337 N N . ALA A 1 171 ? 23.939 -3.006 33.550 1.00 53.81 171 ALA A N 1
ATOM 1338 C CA . ALA A 1 171 ? 25.113 -3.609 34.182 1.00 53.81 171 ALA A CA 1
ATOM 1339 C C . ALA A 1 171 ? 25.219 -3.269 35.674 1.00 53.81 171 ALA A C 1
ATOM 1341 O O . ALA A 1 171 ? 25.582 -4.139 36.447 1.00 53.81 171 ALA A O 1
ATOM 1342 N N . ASP A 1 172 ? 24.817 -2.066 36.091 1.00 53.19 172 ASP A N 1
ATOM 1343 C CA . ASP A 1 172 ? 24.654 -1.674 37.492 1.00 53.19 172 ASP A CA 1
ATOM 1344 C C . ASP A 1 172 ? 23.810 -0.392 37.537 1.00 53.19 172 ASP A C 1
ATOM 1346 O O . ASP A 1 172 ? 24.064 0.532 36.768 1.00 53.19 172 ASP A O 1
ATOM 1350 N N . ASN A 1 173 ? 22.818 -0.305 38.431 1.00 51.47 173 ASN A N 1
ATOM 1351 C CA . ASN A 1 173 ? 21.929 0.856 38.637 1.00 51.47 173 ASN A CA 1
ATOM 1352 C C . ASN A 1 173 ? 22.688 2.127 39.101 1.00 51.47 173 ASN A C 1
ATOM 1354 O O . ASN A 1 173 ? 22.486 2.628 40.209 1.00 51.47 173 ASN A O 1
ATOM 1358 N N . LYS A 1 174 ? 23.580 2.677 38.276 1.00 51.03 174 LYS A N 1
ATOM 1359 C CA . LYS A 1 174 ? 24.270 3.946 38.509 1.00 51.03 174 LYS A CA 1
ATOM 1360 C C . LYS A 1 1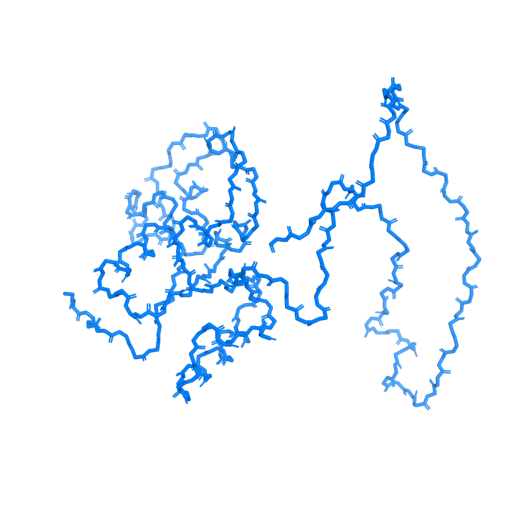74 ? 24.176 4.827 37.261 1.00 51.03 174 LYS A C 1
ATOM 1362 O O . LYS A 1 174 ? 24.498 4.372 36.167 1.00 51.03 174 LYS A O 1
ATOM 1367 N N . PRO A 1 175 ? 23.771 6.099 37.400 1.00 47.97 175 PRO A N 1
ATOM 1368 C CA . PRO A 1 175 ? 23.764 7.029 36.281 1.00 47.97 175 PRO A CA 1
ATOM 1369 C C . PRO A 1 175 ? 25.205 7.340 35.853 1.00 47.97 175 PRO A C 1
ATOM 1371 O O . PRO A 1 175 ? 25.975 7.938 36.607 1.00 47.97 175 PRO A O 1
ATOM 1374 N N . VAL A 1 176 ? 25.574 6.937 34.636 1.00 51.00 176 VAL A N 1
ATOM 1375 C CA . VAL A 1 176 ? 26.853 7.297 34.012 1.00 51.00 176 VAL A CA 1
ATOM 1376 C C . VAL A 1 176 ? 26.719 8.696 33.414 1.00 51.00 176 VAL A C 1
ATOM 1378 O O . VAL A 1 176 ? 25.915 8.931 32.513 1.00 51.00 176 VAL A O 1
ATOM 1381 N N . ALA A 1 177 ? 27.493 9.651 33.931 1.00 50.94 177 ALA A N 1
ATOM 1382 C CA . ALA A 1 177 ? 27.565 10.988 33.353 1.00 50.94 177 ALA A CA 1
ATOM 1383 C C . ALA A 1 177 ? 28.224 10.925 31.959 1.00 50.94 177 ALA A C 1
ATOM 1385 O O . ALA A 1 177 ? 29.226 10.224 31.791 1.00 50.94 177 ALA A O 1
ATOM 1386 N N . PRO A 1 178 ? 27.713 11.664 30.958 1.00 52.81 178 PRO A N 1
ATOM 1387 C CA . PRO A 1 178 ? 28.255 11.617 29.607 1.00 52.81 178 PRO A CA 1
ATOM 1388 C C . PRO A 1 178 ? 29.705 12.114 29.598 1.00 52.81 178 PRO A C 1
ATOM 1390 O O . PRO A 1 178 ? 29.998 13.231 30.036 1.00 52.81 178 PRO A O 1
ATOM 1393 N N . LYS A 1 179 ? 30.627 11.297 29.072 1.00 56.06 179 LYS A N 1
ATOM 1394 C CA . LYS A 1 179 ? 32.005 11.732 28.812 1.00 56.06 179 LYS A CA 1
ATOM 1395 C C . LYS A 1 179 ? 31.967 12.858 27.775 1.00 56.06 179 LYS A C 1
ATOM 1397 O O . LYS A 1 179 ? 31.541 12.650 26.640 1.00 56.06 179 LYS A O 1
ATOM 1402 N N . LYS A 1 180 ? 32.418 14.058 28.159 1.00 44.09 180 LYS A N 1
ATOM 1403 C CA . LYS A 1 180 ? 32.648 15.172 27.228 1.00 44.09 180 LYS A CA 1
ATOM 1404 C C . LYS A 1 180 ? 33.771 14.777 26.267 1.00 44.09 180 LYS A C 1
ATOM 1406 O O . LYS A 1 180 ? 34.942 14.886 26.611 1.00 44.09 180 LYS A O 1
ATOM 1411 N N . ALA A 1 181 ? 33.415 14.307 25.077 1.00 59.03 181 ALA A N 1
ATOM 1412 C CA . ALA A 1 181 ? 34.365 14.198 23.982 1.00 59.03 181 ALA A CA 1
ATOM 1413 C C . ALA A 1 181 ? 34.709 15.614 23.496 1.00 59.03 181 ALA A C 1
ATOM 1415 O O . ALA A 1 181 ? 33.820 16.378 23.111 1.00 59.03 181 ALA A O 1
ATOM 1416 N N . GLU A 1 182 ? 35.989 15.978 23.543 1.00 50.31 182 GLU A N 1
ATOM 1417 C CA . GLU A 1 182 ? 36.472 17.225 22.954 1.00 50.31 182 GLU A CA 1
ATOM 1418 C C . GLU A 1 182 ? 36.257 17.185 21.438 1.00 50.31 182 GLU A C 1
ATOM 1420 O O . GLU A 1 182 ? 36.721 16.283 20.735 1.00 50.31 182 GLU A O 1
ATOM 1425 N N . ALA A 1 183 ? 35.499 18.157 20.934 1.00 48.53 183 ALA A N 1
ATOM 1426 C CA . ALA A 1 183 ? 35.154 18.256 19.529 1.00 48.53 183 ALA A CA 1
ATOM 1427 C C . ALA A 1 183 ? 36.405 18.577 18.699 1.00 48.53 183 ALA A C 1
ATOM 1429 O O . ALA A 1 183 ? 36.901 19.703 18.722 1.00 48.53 183 ALA A O 1
ATOM 1430 N N . LYS A 1 184 ? 36.895 17.615 17.912 1.00 59.25 184 LYS A N 1
ATOM 1431 C CA . LYS A 1 184 ? 37.785 17.930 16.789 1.00 59.25 184 LYS A CA 1
ATOM 1432 C C . LYS A 1 184 ? 36.936 18.443 15.630 1.00 59.25 184 LYS A C 1
ATOM 1434 O O . LYS A 1 184 ? 36.050 17.742 15.147 1.00 59.25 184 LYS A O 1
ATOM 1439 N N . ALA A 1 185 ? 37.204 19.672 15.200 1.00 49.06 185 ALA A N 1
ATOM 1440 C CA . ALA A 1 185 ? 36.551 20.267 14.045 1.00 49.06 185 ALA A CA 1
ATOM 1441 C C . ALA A 1 185 ? 36.938 19.491 12.776 1.00 49.06 185 ALA A C 1
ATOM 1443 O O . ALA A 1 185 ? 38.085 19.534 12.336 1.00 49.06 185 ALA A O 1
ATOM 1444 N N . VAL A 1 186 ? 35.978 18.780 12.186 1.00 58.25 186 VAL A N 1
ATOM 1445 C CA . VAL A 1 186 ? 36.105 18.258 10.824 1.00 58.25 186 VAL A CA 1
ATOM 1446 C C . VAL A 1 186 ? 35.586 19.341 9.888 1.00 58.25 186 VAL A C 1
ATOM 1448 O O . VAL A 1 186 ? 34.406 19.688 9.921 1.00 58.25 186 VAL A O 1
ATOM 1451 N N . VAL A 1 187 ? 36.476 19.906 9.073 1.00 50.69 187 VAL A N 1
ATOM 1452 C CA . VAL A 1 187 ? 36.104 20.890 8.053 1.00 50.69 187 VAL A CA 1
ATOM 1453 C C . VAL A 1 187 ? 35.492 20.137 6.877 1.00 50.69 187 VAL A C 1
ATOM 1455 O O . VAL A 1 187 ? 36.199 19.614 6.020 1.00 50.69 187 VAL A O 1
ATOM 1458 N N . VAL A 1 188 ? 34.165 20.066 6.842 1.00 54.84 188 VAL A N 1
ATOM 1459 C CA . VAL A 1 188 ? 33.432 19.634 5.650 1.00 54.84 188 VAL A CA 1
ATOM 1460 C C . VAL A 1 188 ? 33.390 20.828 4.700 1.00 54.84 188 VAL A C 1
ATOM 1462 O O . VAL A 1 188 ? 32.742 21.827 5.005 1.00 54.84 188 VAL A O 1
ATOM 1465 N N . GLN A 1 189 ? 34.105 20.764 3.574 1.00 40.53 189 GLN A N 1
ATOM 1466 C CA . GLN A 1 189 ? 33.968 21.768 2.517 1.00 40.53 189 GLN A CA 1
ATOM 1467 C C . GLN A 1 189 ? 32.740 21.438 1.658 1.00 40.53 189 GLN A C 1
ATOM 1469 O O . GLN A 1 189 ? 32.756 20.421 0.962 1.00 40.53 189 GLN A O 1
ATOM 1474 N N . PRO A 1 190 ? 31.679 22.263 1.667 1.00 45.31 190 PRO A N 1
ATOM 1475 C CA . PRO A 1 190 ? 30.610 22.117 0.693 1.00 45.31 190 PRO A CA 1
ATOM 1476 C C . PRO A 1 190 ? 31.108 22.564 -0.695 1.00 45.31 190 PRO A C 1
ATOM 1478 O O . PRO A 1 190 ? 31.872 23.533 -0.787 1.00 45.31 190 PRO A O 1
ATOM 1481 N N . PRO A 1 191 ? 30.678 21.912 -1.790 1.00 47.53 191 PRO A N 1
ATOM 1482 C CA . PRO A 1 191 ? 30.907 22.439 -3.130 1.00 47.53 191 PRO A CA 1
ATOM 1483 C C . PRO A 1 191 ? 30.230 23.811 -3.254 1.00 47.53 191 PRO A C 1
ATOM 1485 O O . PRO A 1 191 ? 29.082 23.981 -2.849 1.00 47.53 191 PRO A O 1
ATOM 1488 N N . ARG A 1 192 ? 30.967 24.805 -3.763 1.00 36.03 192 ARG A N 1
ATOM 1489 C CA . ARG A 1 192 ? 30.572 26.223 -3.810 1.00 36.03 192 ARG A CA 1
ATOM 1490 C C . ARG A 1 192 ? 29.425 26.430 -4.824 1.00 36.03 192 ARG A C 1
ATOM 1492 O O . ARG A 1 192 ? 29.682 26.266 -6.014 1.00 36.03 192 ARG A O 1
ATOM 1499 N N . PRO A 1 193 ? 28.198 26.803 -4.409 1.00 43.66 193 PRO A N 1
ATOM 1500 C CA . PRO A 1 193 ? 27.100 27.088 -5.335 1.00 43.66 193 PRO A CA 1
ATOM 1501 C C . PRO A 1 193 ? 27.088 28.572 -5.740 1.00 43.66 193 PRO A C 1
ATOM 1503 O O . PRO A 1 193 ? 27.315 29.448 -4.903 1.00 43.66 193 PRO A O 1
ATOM 1506 N N . GLU A 1 194 ? 26.809 28.858 -7.014 1.00 36.47 194 GLU A N 1
ATOM 1507 C CA . GLU A 1 194 ? 26.582 30.221 -7.516 1.00 36.47 194 GLU A CA 1
ATOM 1508 C C . GLU A 1 194 ? 25.263 30.817 -6.991 1.00 36.47 194 GLU A C 1
ATOM 1510 O O . GLU A 1 194 ? 24.290 30.112 -6.720 1.00 36.47 194 GLU A O 1
ATOM 1515 N N . ALA A 1 195 ? 25.251 32.139 -6.809 1.00 40.25 195 ALA A N 1
ATOM 1516 C CA . ALA A 1 195 ? 24.211 32.863 -6.090 1.00 40.25 195 ALA A CA 1
ATOM 1517 C C . ALA A 1 195 ? 22.970 33.154 -6.949 1.00 40.25 195 ALA A C 1
ATOM 1519 O O . ALA A 1 195 ? 23.067 33.851 -7.956 1.00 40.25 195 ALA A O 1
ATOM 1520 N N . VAL A 1 196 ? 21.781 32.763 -6.473 1.00 36.38 196 VAL A N 1
ATOM 1521 C CA . VAL A 1 196 ? 20.508 33.386 -6.876 1.00 36.38 196 VAL A CA 1
ATOM 1522 C C . VAL A 1 196 ? 19.656 33.639 -5.630 1.00 36.38 196 VAL A C 1
ATOM 1524 O O . VAL A 1 196 ? 19.558 32.802 -4.737 1.00 36.38 196 VAL A O 1
ATOM 1527 N N . GLY A 1 197 ? 19.138 34.865 -5.527 1.00 33.94 197 GLY A N 1
ATOM 1528 C CA . GLY A 1 197 ? 18.735 35.490 -4.272 1.00 33.94 197 GLY A CA 1
ATOM 1529 C C . GLY A 1 197 ? 17.260 35.407 -3.855 1.00 33.94 197 GLY A C 1
ATOM 1530 O O . GLY A 1 197 ? 16.360 35.204 -4.657 1.00 33.94 197 GLY A O 1
ATOM 1531 N N . LYS A 1 198 ? 17.106 35.735 -2.562 1.00 34.72 198 LYS A N 1
ATOM 1532 C CA . LYS A 1 198 ? 16.028 36.442 -1.832 1.00 34.72 198 LYS A CA 1
ATOM 1533 C C . LYS A 1 198 ? 14.623 35.820 -1.666 1.00 34.72 198 LYS A C 1
ATOM 1535 O O . LYS A 1 198 ? 13.791 35.862 -2.557 1.00 34.72 198 LYS A O 1
ATOM 1540 N N . ASN A 1 199 ? 14.358 35.539 -0.379 1.00 35.84 199 ASN A N 1
ATOM 1541 C CA . ASN A 1 199 ? 13.167 35.844 0.441 1.00 35.84 199 ASN A CA 1
ATOM 1542 C C . ASN A 1 199 ? 11.807 35.205 0.099 1.00 35.84 199 ASN A C 1
ATOM 1544 O O . ASN A 1 199 ? 11.190 35.611 -0.873 1.00 35.84 199 ASN A O 1
ATOM 1548 N N . LEU A 1 200 ? 11.259 34.391 1.027 1.00 32.53 200 LEU A N 1
ATOM 1549 C CA . LEU A 1 200 ? 9.887 34.488 1.591 1.00 32.53 200 LEU A CA 1
ATOM 1550 C C . LEU A 1 200 ? 9.632 33.423 2.695 1.00 32.53 200 LEU A C 1
ATOM 1552 O O . LEU A 1 200 ? 10.247 32.363 2.704 1.00 32.53 200 LEU A O 1
ATOM 1556 N N . ARG A 1 201 ? 8.771 33.772 3.667 1.00 26.47 201 ARG A N 1
ATOM 1557 C CA . ARG A 1 201 ? 8.481 33.097 4.960 1.00 26.47 201 ARG A CA 1
ATOM 1558 C C . ARG A 1 201 ? 7.568 31.845 4.813 1.00 26.47 201 ARG A C 1
ATOM 1560 O O . ARG A 1 201 ? 6.842 31.777 3.825 1.00 26.47 201 ARG A O 1
ATOM 1567 N N . PRO A 1 202 ? 7.576 30.881 5.767 1.00 29.11 202 PRO A N 1
ATOM 1568 C CA . PRO A 1 202 ? 7.107 29.501 5.544 1.00 29.11 202 PRO A CA 1
ATOM 1569 C C . PRO A 1 202 ? 5.618 29.237 5.858 1.00 29.11 202 PRO A C 1
ATOM 1571 O O . PRO A 1 202 ? 5.050 29.853 6.758 1.00 29.11 202 PRO A O 1
ATOM 1574 N N . ALA A 1 203 ? 5.022 28.263 5.146 1.00 30.72 203 ALA A N 1
ATOM 1575 C CA . ALA A 1 203 ? 3.731 27.614 5.440 1.00 30.72 203 ALA A CA 1
ATOM 1576 C C . ALA A 1 203 ? 3.584 26.213 4.772 1.00 30.72 203 ALA A C 1
ATOM 1578 O O . ALA A 1 203 ? 4.291 25.929 3.796 1.00 30.72 203 ALA A O 1
ATOM 1579 N N . ALA A 1 204 ? 2.581 25.457 5.279 1.00 27.67 204 ALA A N 1
ATOM 1580 C CA . ALA A 1 204 ? 1.974 24.141 4.919 1.00 27.67 204 ALA A CA 1
ATOM 1581 C C . ALA A 1 204 ? 2.659 22.881 5.513 1.00 27.67 204 ALA A C 1
ATOM 1583 O O . ALA A 1 204 ? 3.868 22.747 5.372 1.00 27.67 204 ALA A O 1
ATOM 1584 N N . VAL A 1 205 ? 2.036 21.957 6.279 1.00 32.03 205 VAL A N 1
ATOM 1585 C CA . VAL A 1 205 ? 0.691 21.298 6.346 1.00 32.03 205 VAL A CA 1
ATOM 1586 C C . VAL A 1 205 ? 0.398 20.358 5.161 1.00 32.03 205 VAL A C 1
ATOM 1588 O O . VAL A 1 205 ? 0.419 20.806 4.018 1.00 32.03 205 VAL A O 1
ATOM 1591 N N . LEU A 1 206 ? 0.128 19.073 5.460 1.00 33.88 206 LEU A N 1
ATOM 1592 C CA . LEU A 1 206 ? -0.504 18.074 4.576 1.00 33.88 206 LEU A CA 1
ATOM 1593 C C . LEU A 1 206 ? -2.006 18.010 4.861 1.00 33.88 206 LEU A C 1
ATOM 1595 O O . LEU A 1 206 ? -2.348 17.996 6.067 1.00 33.88 206 LEU A O 1
#

Sequence (206 aa):
MRLGKPNLFFGVTAGNMDSMINRYTADRKLRHDDAYTPDNVAGKRPDRATLVYTQRCKEAWKDVPVILGGIEASLRRTAHYDYWSDTVRRSVLVDSKADMLIFGNGERPLVEVAHRLAQGEPVGNIRDVRNTAIMVKEALPGWSGVDSRIIDMPGKIDPIPHPYGDDLPCADNKPVAPKKAEAKAVVVQPPRPEAVGKNLRPAAVL